Protein 5IC7 (pdb70)

Radius of gyration: 19.26 Å; Cα contacts (8 Å, |Δi|>4): 987; chains: 1; bounding box: 53×47×46 Å

CATH classification: 2.130.10.10

InterPro domains:
  IPR001680 WD40 repeat [PS50082] (590-618)
  IPR001680 WD40 repeat [SM00320] (262-302)
  IPR001680 WD40 repeat [SM00320] (407-445)
  IPR001680 WD40 repeat [SM00320] (448-496)
  IPR001680 WD40 repeat [SM00320] (529-570)
  IPR001680 WD40 repeat [SM00320] (573-615)
  IPR015943 WD40/YVTN repeat-like-containing domain superfamily [G3DSA:2.130.10.10] (254-618)
  IPR036322 WD40-repeat-containing domain superfamily [SSF50978] (270-616)
  IPR045161 U3 small nucleolar RNA-associated protein 18 [PTHR18359] (12-617)

Nearest PDB structures (foldseek):
  5ic7-assembly1_A  TM=1.003E+00  e=2.067E-67  Thermochaetoides thermophila DSM 1495
  6rxt-assembly1_UR  TM=9.807E-01  e=2.407E-57  Thermochaetoides thermophila
  5oql-assembly1_N  TM=9.815E-01  e=2.408E-56  Thermochaetoides thermophila DSM 1495
  7d5s-assembly1_B8  TM=8.494E-01  e=3.279E-29  Saccharomyces cerevisiae S288C
  7d5t-assembly1_B8  TM=8.643E-01  e=5.907E-28  Saccharomyces cerevisiae S288C

Foldseek 3Di:
DAADFAAFDKFFADWQPDFFQFFWQEWEAFLDFQWIWTAGQQQKIWIWHQARPDPPHHRHTPDMDHDPPFGWHDKDQAANRSQWIWTHHQAQKIWIAGNVPRDIDIGRDAPPASQFANHQHAWDAARRRQKIWGWTADPVQFIKIFIAGPVVRYTDAIEGDDDNVYFQHKDAQNQNQWIWTQGPVQKIWTAGNVVRYTLEIAGHCAHYKDFADAQADPVRRGTQWIWHWHQQQKIFIAGNNQQVVVPGDHYGDTPDIDDQGGGGKQDWDAQHNRQKIKTAALVDFPGIWMAGPPVRHTHDVPPDPPDHATRWNYWYAYSVRQKIWTTHRRGIITIMGTDD

Organism: Chaetomium thermophilum (strain DSM 1495 / CBS 144.50 / IMI 039719) (NCBI:txid759272)

Structure (mmCIF, N/CA/C/O backbone):
data_5IC7
#
_entry.id   5IC7
#
_cell.length_a   107.712
_cell.length_b   107.712
_cell.length_c   83.838
_cell.angle_alpha   90.00
_cell.angle_beta   90.00
_cell.angle_gamma   120.00
#
_symmetry.space_group_name_H-M   'P 32 2 1'
#
loop_
_entity.id
_entity.type
_entity.pdbx_description
1 polymer 'Putative uncharacterized protein'
2 non-polymer 'SULFATE ION'
3 water water
#
loop_
_atom_site.group_PDB
_atom_site.id
_atom_site.type_symbol
_atom_site.label_atom_id
_atom_site.label_alt_id
_atom_site.label_comp_id
_atom_site.label_asym_id
_atom_site.label_entity_id
_atom_site.label_seq_id
_atom_site.pdbx_PDB_ins_code
_atom_site.Cartn_x
_atom_site.Cartn_y
_atom_site.Cartn_z
_atom_site.occupancy
_atom_site.B_iso_or_equiv
_atom_site.auth_seq_id
_atom_site.auth_comp_id
_atom_site.auth_asym_id
_atom_site.auth_atom_id
_atom_site.pdbx_PDB_model_num
ATOM 1 N N . ARG A 1 58 ? 133.252 54.803 88.809 1.00 53.31 254 ARG A N 1
ATOM 2 C CA . ARG A 1 58 ? 132.526 54.203 89.929 1.00 58.85 254 ARG A CA 1
ATOM 3 C C . ARG A 1 58 ? 132.022 55.262 90.916 1.00 56.51 254 ARG A C 1
ATOM 4 O O . ARG A 1 58 ? 132.660 56.305 91.091 1.00 54.35 254 ARG A O 1
ATOM 12 N N . LYS A 1 59 ? 130.887 54.984 91.560 1.00 53.77 255 LYS A N 1
ATOM 13 C CA . LYS A 1 59 ? 130.237 55.935 92.466 1.00 48.48 255 LYS A CA 1
ATOM 14 C C . LYS A 1 59 ? 131.145 56.506 93.543 1.00 45.40 255 LYS A C 1
ATOM 15 O O . LYS A 1 59 ? 132.111 55.873 93.974 1.00 48.92 255 LYS A O 1
ATOM 21 N N . LEU A 1 60 ? 130.834 57.727 93.954 1.00 40.37 256 LEU A N 1
ATOM 22 C CA . LEU A 1 60 ? 131.513 58.342 95.077 1.00 39.11 256 LEU A CA 1
ATOM 23 C C . LEU A 1 60 ? 131.073 57.629 96.358 1.00 37.18 256 LEU A C 1
ATOM 24 O O . LEU A 1 60 ? 130.033 56.977 96.382 1.00 34.88 256 LEU A O 1
ATOM 29 N N . ARG A 1 61 ? 131.878 57.732 97.407 1.00 36.30 257 ARG A N 1
ATOM 30 C CA . ARG A 1 61 ? 131.568 57.058 98.661 1.00 39.78 257 ARG A CA 1
ATOM 31 C C . ARG A 1 61 ? 131.444 58.078 99.782 1.00 35.83 257 ARG A C 1
ATOM 32 O O . ARG A 1 61 ? 132.090 59.123 99.731 1.00 32.05 257 ARG A O 1
ATOM 40 N N . PRO A 1 62 ? 130.620 57.777 100.806 1.00 34.24 258 PRO A N 1
ATOM 41 C CA . PRO A 1 62 ? 130.500 58.705 101.935 1.00 30.98 258 PRO A CA 1
ATOM 42 C C . PRO A 1 62 ? 131.825 58.921 102.651 1.00 33.30 258 PRO A C 1
ATOM 43 O O . PRO A 1 62 ? 132.771 58.152 102.453 1.00 36.35 258 PRO A O 1
ATOM 47 N N . GLU A 1 63 ? 131.891 59.994 103.428 1.00 31.71 259 GLU A N 1
ATOM 48 C CA . GLU A 1 63 ? 132.962 60.233 104.398 1.00 35.76 259 GLU A CA 1
ATOM 49 C C . GLU A 1 63 ? 134.277 60.713 103.794 1.00 35.22 259 GLU A C 1
ATOM 50 O O . GLU A 1 63 ? 134.824 61.730 104.217 1.00 35.87 259 GLU A O 1
ATOM 56 N N . THR A 1 64 ? 134.808 59.985 102.823 1.00 38.92 260 THR A N 1
ATOM 57 C CA . THR A 1 64 ? 136.115 60.351 102.272 1.00 39.05 260 THR A CA 1
ATOM 58 C C . THR A 1 64 ? 136.029 60.521 100.769 1.00 35.81 260 THR A C 1
ATOM 59 O O . THR A 1 64 ? 135.402 59.715 100.082 1.00 36.93 260 THR A O 1
ATOM 63 N N . ILE A 1 65 ? 136.642 61.585 100.268 1.00 35.77 261 ILE A N 1
ATOM 64 C CA . ILE A 1 65 ? 136.578 61.889 98.846 1.00 38.47 261 ILE A CA 1
ATOM 65 C C . ILE A 1 65 ? 137.967 62.247 98.302 1.00 37.20 261 ILE A C 1
ATOM 66 O O . ILE A 1 65 ? 138.793 62.845 98.992 1.00 39.92 261 ILE A O 1
ATOM 71 N N . ASP A 1 66 ? 138.220 61.847 97.067 1.00 37.96 262 ASP A N 1
ATOM 72 C CA . ASP A 1 66 ? 139.455 62.179 96.381 1.00 42.89 262 ASP A CA 1
ATOM 73 C C . ASP A 1 66 ? 139.334 63.521 95.661 1.00 40.87 262 ASP A C 1
ATOM 74 O O . ASP A 1 66 ? 138.785 63.611 94.558 1.00 41.40 262 ASP A O 1
ATOM 79 N N . ILE A 1 67 ? 139.852 64.565 96.285 1.00 41.06 263 ILE A N 1
ATOM 80 C CA . ILE A 1 67 ? 139.687 65.903 95.741 1.00 44.81 263 ILE A CA 1
ATOM 81 C C . ILE A 1 67 ? 141.009 66.659 95.839 1.00 45.77 263 ILE A C 1
ATOM 82 O O . ILE A 1 67 ? 141.665 66.677 96.879 1.00 45.06 263 ILE A O 1
ATOM 87 N N . GLN A 1 68 ? 141.408 67.265 94.729 1.00 52.12 264 GLN A N 1
ATOM 88 C CA . GLN A 1 68 ? 142.742 67.844 94.610 1.00 50.61 264 GLN A CA 1
ATOM 89 C C . GLN A 1 68 ? 142.735 69.221 93.953 1.00 44.84 264 GLN A C 1
ATOM 90 O O . GLN A 1 68 ? 142.230 69.377 92.843 1.00 44.85 264 GLN A O 1
ATOM 96 N N . ARG A 1 69 ? 143.302 70.206 94.651 1.00 46.26 265 ARG A N 1
ATOM 97 C CA . ARG A 1 69 ? 143.499 71.539 94.098 1.00 45.97 265 ARG A CA 1
ATOM 98 C C . ARG A 1 69 ? 144.167 71.460 92.744 1.00 48.58 265 ARG A C 1
ATOM 99 O O . ARG A 1 69 ? 145.187 70.787 92.585 1.00 47.28 265 ARG A O 1
ATOM 107 N N . THR A 1 70 ? 143.577 72.128 91.765 1.00 45.67 266 THR A N 1
ATOM 108 C CA . THR A 1 70 ? 144.204 72.262 90.462 1.00 46.86 266 THR A CA 1
ATOM 109 C C . THR A 1 70 ? 144.477 73.749 90.221 1.00 44.35 266 THR A C 1
ATOM 110 O O . THR A 1 70 ? 144.480 74.537 91.166 1.00 48.52 266 THR A O 1
ATOM 114 N N . ARG A 1 71 ? 144.718 74.145 88.981 1.00 47.30 267 ARG A N 1
ATOM 115 C CA . ARG A 1 71 ? 145.152 75.522 88.738 1.00 51.10 267 ARG A CA 1
ATOM 116 C C . ARG A 1 71 ? 144.019 76.545 88.651 1.00 48.66 267 ARG A C 1
ATOM 117 O O . ARG A 1 71 ? 142.956 76.285 88.087 1.00 44.51 267 ARG A O 1
ATOM 125 N N . ASP A 1 72 ? 144.279 77.716 89.222 1.00 48.70 268 ASP A N 1
ATOM 126 C CA . ASP A 1 72 ? 143.337 78.827 89.226 1.00 46.95 268 ASP A CA 1
ATOM 127 C C . ASP A 1 72 ? 142.805 79.224 87.853 1.00 52.14 268 ASP A C 1
ATOM 128 O O . ASP A 1 72 ? 143.341 78.833 86.813 1.00 51.16 268 ASP A O 1
ATOM 133 N N . ILE A 1 73 ? 141.729 8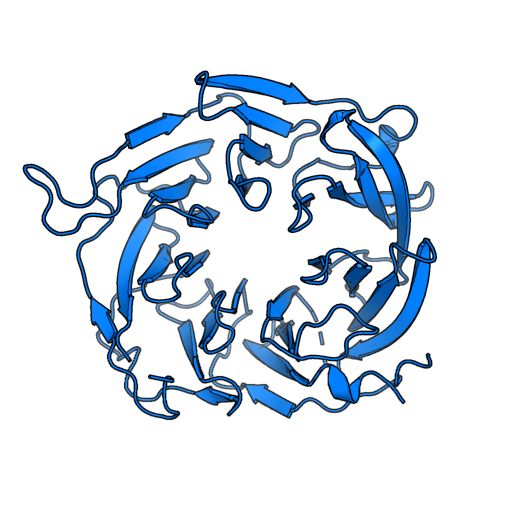0.005 87.868 1.00 52.50 269 ILE A N 1
ATOM 134 C CA . ILE A 1 73 ? 141.349 80.798 86.713 1.00 53.44 269 ILE A CA 1
ATOM 135 C C . ILE A 1 73 ? 142.296 81.999 86.704 1.00 53.09 269 ILE A C 1
ATOM 136 O O . ILE A 1 73 ? 142.366 82.737 87.688 1.00 48.63 269 ILE A O 1
ATOM 141 N N . PRO A 1 74 ? 143.055 82.172 85.610 1.00 51.79 270 PRO A N 1
ATOM 142 C CA . PRO A 1 74 ? 144.130 83.170 85.486 1.00 56.42 270 PRO A CA 1
ATOM 143 C C . PRO A 1 74 ? 143.736 84.620 85.785 1.00 63.08 270 PRO A C 1
ATOM 144 O O . PRO A 1 74 ? 144.462 85.303 86.510 1.00 66.67 270 PRO A O 1
ATOM 148 N N . ASP A 1 75 ? 142.618 85.090 85.245 1.00 59.20 271 ASP A N 1
ATOM 149 C CA . ASP A 1 75 ? 142.292 86.512 85.347 1.00 68.67 271 ASP A CA 1
ATOM 150 C C . ASP A 1 75 ? 141.558 86.847 86.645 1.00 69.26 271 ASP A C 1
ATOM 151 O O . ASP A 1 75 ? 140.539 86.238 86.965 1.00 68.52 271 ASP A O 1
ATOM 156 N N . THR A 1 76 ? 142.087 87.811 87.397 1.00 70.61 272 THR A N 1
ATOM 157 C CA . THR A 1 76 ? 141.551 88.114 88.726 1.00 72.92 272 THR A CA 1
ATOM 158 C C . THR A 1 76 ? 141.626 89.589 89.115 1.00 77.21 272 THR A C 1
ATOM 159 O O . THR A 1 76 ? 142.722 90.124 89.313 1.00 78.80 272 THR A O 1
ATOM 163 N N . HIS A 1 77 ? 140.468 90.238 89.247 1.00 74.84 273 HIS A N 1
ATOM 164 C CA . HIS A 1 77 ? 140.413 91.600 89.791 1.00 71.84 273 HIS A CA 1
ATOM 165 C C . HIS A 1 77 ? 139.744 91.564 91.162 1.00 74.75 273 HIS A C 1
ATOM 166 O O . HIS A 1 77 ? 139.028 90.616 91.478 1.00 74.25 273 HIS A O 1
ATOM 173 N N . LYS A 1 78 ? 139.981 92.596 91.969 1.00 73.43 274 LYS A N 1
ATOM 174 C CA . LYS A 1 78 ? 139.414 92.695 93.312 1.00 72.25 274 LYS A CA 1
ATOM 175 C C . LYS A 1 78 ? 137.886 92.584 93.380 1.00 70.83 274 LYS A C 1
ATOM 176 O O . LYS A 1 78 ? 137.338 92.362 94.463 1.00 69.76 274 LYS A O 1
ATOM 182 N N . ALA A 1 79 ? 137.207 92.744 92.238 1.00 71.74 275 ALA A N 1
ATOM 183 C CA . ALA A 1 79 ? 135.741 92.767 92.189 1.00 61.30 275 ALA A CA 1
ATOM 184 C C . ALA A 1 79 ? 135.118 91.385 92.409 1.00 60.69 275 ALA A C 1
ATOM 185 O O . ALA A 1 79 ? 135.436 90.419 91.705 1.00 58.24 275 ALA A O 1
ATOM 187 N N . ALA A 1 80 ? 134.215 91.320 93.385 1.00 58.63 276 ALA A N 1
ATOM 188 C CA . ALA A 1 80 ? 133.618 90.071 93.865 1.00 49.77 276 ALA A CA 1
ATOM 189 C C . ALA A 1 80 ? 132.917 89.267 92.790 1.00 49.21 276 ALA A C 1
ATOM 190 O O . ALA A 1 80 ? 132.133 89.812 92.010 1.00 50.42 276 ALA A O 1
ATOM 192 N N . ILE A 1 81 ? 133.204 87.964 92.772 1.00 49.13 277 ILE A N 1
ATOM 193 C CA . ILE A 1 81 ? 132.528 87.000 91.908 1.00 42.36 277 ILE A CA 1
ATOM 194 C C . ILE A 1 81 ? 131.048 86.981 92.232 1.00 43.05 277 ILE A C 1
ATOM 195 O O . ILE A 1 81 ? 130.680 86.981 93.397 1.00 43.74 277 ILE A O 1
ATOM 200 N N . SER A 1 82 ? 130.191 86.978 91.221 1.00 41.68 278 SER A N 1
ATOM 201 C CA . SER A 1 82 ? 128.759 87.015 91.497 1.00 49.09 278 SER A CA 1
ATOM 202 C C . SER A 1 82 ? 128.024 85.823 90.887 1.00 45.33 278 SER A C 1
ATOM 203 O O . SER A 1 82 ? 126.897 85.518 91.259 1.00 47.97 278 SER A O 1
ATOM 206 N N . SER A 1 83 ? 128.670 85.146 89.953 1.00 46.10 279 SER A N 1
ATOM 207 C CA . SER A 1 83 ? 128.018 84.059 89.247 1.00 49.13 279 SER A CA 1
ATOM 208 C C . SER A 1 83 ? 129.041 83.140 88.596 1.00 46.76 279 SER A C 1
ATOM 209 O O . SER A 1 83 ? 129.978 83.601 87.949 1.00 47.18 279 SER A O 1
ATOM 212 N N . LEU A 1 84 ? 128.854 81.840 88.790 1.00 44.60 280 LEU A N 1
ATOM 213 C CA . LEU A 1 84 ? 129.685 80.818 88.167 1.00 40.47 280 LEU A CA 1
ATOM 214 C C . LEU A 1 84 ? 128.800 79.761 87.545 1.00 35.52 280 LEU A C 1
ATOM 215 O O . LEU A 1 84 ? 127.864 79.297 88.173 1.00 42.92 280 LEU A O 1
ATOM 220 N N . ALA A 1 85 ? 129.103 79.367 86.321 1.00 35.97 281 ALA A N 1
ATOM 221 C CA . ALA A 1 85 ? 128.360 78.307 85.666 1.00 34.53 281 ALA A CA 1
ATOM 222 C C . ALA A 1 85 ? 129.247 77.594 84.654 1.00 41.04 281 ALA A C 1
ATOM 223 O O . ALA A 1 85 ? 130.050 78.222 83.955 1.00 40.53 281 ALA A O 1
ATOM 225 N N . PHE A 1 86 ? 129.089 76.278 84.581 1.00 39.05 282 PHE A N 1
ATOM 226 C CA . PHE A 1 86 ? 129.807 75.468 83.613 1.00 39.12 282 PHE A CA 1
ATOM 227 C C . PHE A 1 86 ? 128.950 75.200 82.393 1.00 43.26 282 PHE A C 1
ATOM 228 O O . PHE A 1 86 ? 127.748 74.941 82.510 1.00 40.66 282 PHE A O 1
ATOM 236 N N . HIS A 1 87 ? 129.573 75.246 81.221 1.00 44.61 283 HIS A N 1
ATOM 237 C CA . HIS A 1 87 ? 128.871 74.920 79.993 1.00 45.81 283 HIS A CA 1
ATOM 238 C C . HIS A 1 87 ? 128.326 73.504 80.114 1.00 46.67 283 HIS A C 1
ATOM 239 O O . HIS A 1 87 ? 129.021 72.611 80.587 1.00 46.74 283 HIS A O 1
ATOM 246 N N . PRO A 1 88 ? 127.066 73.302 79.707 1.00 51.23 284 PRO A N 1
ATOM 247 C CA . PRO A 1 88 ? 126.398 72.007 79.887 1.00 46.78 284 PRO A CA 1
ATOM 248 C C . PRO A 1 88 ? 127.050 70.857 79.112 1.00 57.77 284 PRO A C 1
ATOM 249 O O . PRO A 1 88 ? 126.587 69.716 79.227 1.00 61.26 284 PRO A O 1
ATOM 253 N N . ARG A 1 89 ? 128.104 71.138 78.349 1.00 54.83 285 ARG A N 1
ATOM 254 C CA . ARG A 1 89 ? 128.752 70.110 77.534 1.00 57.04 285 ARG A CA 1
ATOM 255 C C . ARG A 1 89 ? 130.283 70.162 77.571 1.00 59.41 285 ARG A C 1
ATOM 256 O O . ARG A 1 89 ? 130.945 69.136 77.739 1.00 59.01 285 ARG A O 1
ATOM 264 N N . TYR A 1 90 ? 130.837 71.363 77.425 1.00 60.56 286 TYR A N 1
ATOM 265 C CA . TYR A 1 90 ? 132.270 71.540 77.195 1.00 56.80 286 TYR A CA 1
ATOM 266 C C . TYR A 1 90 ? 133.011 72.023 78.454 1.00 60.47 286 TYR A C 1
ATOM 267 O O . TYR A 1 90 ? 132.387 72.564 79.374 1.00 54.70 286 TYR A O 1
ATOM 276 N N . PRO A 1 91 ? 134.345 71.822 78.505 1.00 58.05 287 PRO A N 1
ATOM 277 C CA . PRO A 1 91 ? 135.140 72.317 79.636 1.00 59.12 287 PRO A CA 1
ATOM 278 C C . PRO A 1 91 ? 135.302 73.837 79.570 1.00 61.43 287 PRO A C 1
ATOM 279 O O . PRO A 1 91 ? 136.408 74.346 79.333 1.00 60.28 287 PRO A O 1
ATOM 283 N N . ILE A 1 92 ? 134.191 74.546 79.761 1.00 56.73 288 ILE A N 1
ATOM 284 C CA . ILE A 1 92 ? 134.158 75.999 79.650 1.00 52.81 288 ILE A CA 1
ATOM 285 C C . ILE A 1 92 ? 133.529 76.607 80.897 1.00 43.94 288 ILE A C 1
ATOM 286 O O . ILE A 1 92 ? 132.426 76.238 81.263 1.00 44.52 288 ILE A O 1
ATOM 291 N N . LEU A 1 93 ? 134.227 77.536 81.541 1.00 40.84 289 LEU A N 1
ATOM 292 C CA . LEU A 1 93 ? 133.703 78.186 82.735 1.00 42.93 289 LEU A CA 1
ATOM 293 C C . LEU A 1 93 ? 133.278 79.634 82.482 1.00 44.36 289 LEU A C 1
ATOM 294 O O . LEU A 1 93 ? 134.070 80.467 82.016 1.00 42.93 289 LEU A O 1
ATOM 299 N N . LEU A 1 94 ? 132.018 79.925 82.795 1.00 41.68 290 LEU A N 1
ATOM 300 C CA . LEU A 1 94 ? 131.505 81.290 82.746 1.00 39.14 290 LEU A CA 1
ATOM 301 C C . LEU A 1 94 ? 131.526 81.872 84.136 1.00 38.52 290 LEU A C 1
ATOM 302 O O . LEU A 1 94 ? 130.842 81.383 85.021 1.00 44.66 290 LEU A O 1
ATOM 307 N N . SER A 1 95 ? 132.333 82.898 84.338 1.00 36.77 291 SER A N 1
ATOM 308 C CA . SER A 1 95 ? 132.379 83.575 85.619 1.00 41.29 291 SER A CA 1
ATOM 309 C C . SER A 1 95 ? 131.841 84.984 85.466 1.00 46.16 291 SER A C 1
ATOM 310 O O . SER A 1 95 ? 131.843 85.549 84.368 1.00 50.86 291 SER A O 1
ATOM 313 N N . SER A 1 96 ? 131.399 85.568 86.567 1.00 44.13 292 SER A N 1
ATOM 314 C CA . SER A 1 96 ? 130.725 86.849 86.480 1.00 46.35 292 SER A CA 1
ATOM 315 C C . SER A 1 96 ? 131.025 87.718 87.689 1.00 44.30 292 SER A C 1
ATOM 316 O O . SER A 1 96 ? 131.159 87.227 88.812 1.00 41.24 292 SER A O 1
ATOM 319 N N . SER A 1 97 ? 131.142 89.016 87.441 1.00 43.51 293 SER A N 1
ATOM 320 C CA . SER A 1 97 ? 131.579 89.954 88.467 1.00 48.28 293 SER A CA 1
ATOM 321 C C . SER A 1 97 ? 130.541 91.035 88.766 1.00 51.44 293 SER A C 1
ATOM 322 O O . SER A 1 97 ? 129.698 91.354 87.925 1.00 53.97 293 SER A O 1
ATOM 325 N N . THR A 1 98 ? 130.614 91.601 89.969 1.00 53.18 294 THR A N 1
ATOM 326 C CA . THR A 1 98 ? 129.825 92.783 90.315 1.00 57.18 294 THR A CA 1
ATOM 327 C C . THR A 1 98 ? 130.166 93.948 89.379 1.00 56.93 294 THR A C 1
ATOM 328 O O . THR A 1 98 ? 129.350 94.841 89.145 1.00 64.75 294 THR A O 1
ATOM 332 N N . SER A 1 99 ? 131.376 93.916 88.833 1.00 54.90 295 SER A N 1
ATOM 333 C 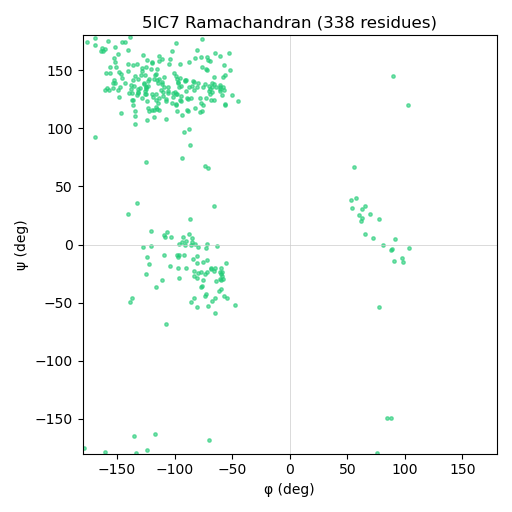CA . SER A 1 99 ? 131.868 94.933 87.914 1.00 52.53 295 SER A CA 1
ATOM 334 C C . SER A 1 99 ? 131.210 94.864 86.542 1.00 55.68 295 SER A C 1
ATOM 335 O O . SER A 1 99 ? 131.562 95.635 85.644 1.00 52.15 295 SER A O 1
ATOM 338 N N . SER A 1 100 ? 130.294 93.909 86.381 1.00 54.01 296 SER A N 1
ATOM 339 C CA . SER A 1 100 ? 129.556 93.682 85.138 1.00 53.90 296 SER A CA 1
ATOM 340 C C . SER A 1 100 ? 130.433 93.130 84.014 1.00 56.24 296 SER A C 1
ATOM 341 O O . SER A 1 100 ? 130.138 93.311 82.831 1.00 53.80 296 SER A O 1
ATOM 344 N N . ILE A 1 101 ? 131.505 92.444 84.387 1.00 53.03 297 ILE A N 1
ATOM 345 C CA . ILE A 1 101 ? 132.335 91.769 83.400 1.00 56.26 297 ILE A CA 1
ATOM 346 C C . ILE A 1 101 ? 132.093 90.271 83.474 1.00 48.58 297 ILE A C 1
ATOM 347 O O . ILE A 1 101 ? 132.017 89.717 84.563 1.00 48.79 297 ILE A O 1
ATOM 352 N N . MET A 1 102 ? 131.951 89.635 82.313 1.00 45.05 298 MET A N 1
ATOM 353 C CA . MET A 1 102 ? 131.814 88.182 82.207 1.00 46.61 298 MET A CA 1
ATOM 354 C C . MET A 1 102 ? 133.071 87.617 81.561 1.00 47.23 298 MET A C 1
ATOM 355 O O . MET A 1 102 ? 133.590 88.201 80.618 1.00 49.75 298 MET A O 1
ATOM 360 N N . TYR A 1 103 ? 133.572 86.497 82.069 1.00 47.51 299 TYR A N 1
ATOM 361 C CA . TYR A 1 103 ? 134.695 85.815 81.420 1.00 44.33 299 TYR A CA 1
ATOM 362 C C . TYR A 1 103 ? 134.268 84.435 80.988 1.00 46.65 299 TYR A C 1
ATOM 363 O O . TYR A 1 103 ? 133.500 83.772 81.682 1.00 50.24 299 TYR A O 1
ATOM 372 N N . LEU A 1 104 ? 134.747 84.006 79.832 1.00 49.16 300 LEU A N 1
ATOM 373 C CA . LEU A 1 104 ? 134.656 82.601 79.457 1.00 49.72 300 LEU A CA 1
ATOM 374 C C . LEU A 1 104 ? 136.063 82.032 79.407 1.00 50.04 300 LEU A C 1
ATOM 375 O O . LEU A 1 104 ? 136.872 82.474 78.600 1.00 54.40 300 LEU A O 1
ATOM 380 N N . HIS A 1 105 ? 136.360 81.080 80.283 1.00 48.00 301 HIS A N 1
ATOM 381 C CA . HIS A 1 105 ? 137.660 80.424 80.281 1.00 50.21 301 HIS A CA 1
ATOM 382 C C . HIS A 1 105 ? 137.540 78.981 79.844 1.00 51.41 301 HIS A C 1
ATOM 383 O O . HIS A 1 105 ? 136.600 78.288 80.228 1.00 50.07 301 HIS A O 1
ATOM 390 N N . LYS A 1 106 ? 138.496 78.525 79.042 1.00 58.39 302 LYS A N 1
ATOM 391 C CA . LYS A 1 106 ? 138.578 77.107 78.712 1.00 56.03 302 LYS A CA 1
ATOM 392 C C . LYS A 1 106 ? 139.242 76.392 79.873 1.00 57.27 302 LYS A C 1
ATOM 393 O O . LYS A 1 106 ? 140.194 76.903 80.455 1.00 57.04 302 LYS A O 1
ATOM 399 N N . LEU A 1 107 ? 138.731 75.218 80.220 1.00 56.42 303 LEU A N 1
ATOM 400 C CA . LEU A 1 107 ? 139.311 74.442 81.307 1.00 56.31 303 LEU A CA 1
ATOM 401 C C . LEU A 1 107 ? 140.416 73.545 80.788 1.00 51.89 303 LEU A C 1
ATOM 402 O O . LEU A 1 107 ? 140.171 72.626 80.008 1.00 52.44 303 LEU A O 1
ATOM 407 N N . ASP A 1 108 ? 141.632 73.828 81.239 1.00 56.23 304 ASP A N 1
ATOM 408 C CA . ASP A 1 108 ? 142.835 73.153 80.769 1.00 55.95 304 ASP A CA 1
ATOM 409 C C . ASP A 1 108 ? 144.009 73.524 81.669 1.00 54.07 304 ASP A C 1
ATOM 410 O O . ASP A 1 108 ? 144.676 74.537 81.440 1.00 48.54 304 ASP A O 1
ATOM 415 N N . ALA A 1 109 ? 144.258 72.707 82.689 1.00 51.18 305 ALA A N 1
ATOM 416 C CA . ALA A 1 109 ? 145.252 73.045 83.708 1.00 53.75 305 ALA A CA 1
ATOM 417 C C . ALA A 1 109 ? 146.688 72.937 83.194 1.00 56.14 305 ALA A C 1
ATOM 418 O O . ALA A 1 109 ? 147.623 73.418 83.838 1.00 56.28 305 ALA A O 1
ATOM 420 N N . SER A 1 110 ? 146.861 72.313 82.035 1.00 55.88 306 SER A N 1
ATOM 421 C CA . SER A 1 110 ? 148.195 72.106 81.490 1.00 57.12 306 SER A CA 1
ATOM 422 C C . SER A 1 110 ? 148.472 72.998 80.278 1.00 56.07 306 SER A C 1
ATOM 423 O O . SER A 1 110 ? 149.516 72.864 79.631 1.00 56.64 306 SER A O 1
ATOM 426 N N . ALA A 1 111 ? 147.543 73.907 79.984 1.00 53.54 307 ALA A N 1
ATOM 427 C CA . ALA A 1 111 ? 147.639 74.755 78.797 1.00 56.82 307 ALA A CA 1
ATOM 428 C C . ALA A 1 111 ? 148.893 75.617 78.810 1.00 58.28 307 ALA A C 1
ATOM 429 O O . ALA A 1 111 ? 149.269 76.167 79.844 1.00 54.46 307 ALA A O 1
ATOM 431 N N . TYR A 1 112 ? 149.540 75.710 77.652 1.00 57.93 308 TYR A N 1
ATOM 432 C CA . TYR A 1 112 ? 150.671 76.609 77.468 1.00 63.01 308 TYR A CA 1
ATOM 433 C C . TYR A 1 112 ? 150.231 77.752 76.556 1.00 59.79 308 TYR A C 1
ATOM 434 O O . TYR A 1 112 ? 149.583 77.518 75.533 1.00 58.25 308 TYR A O 1
ATOM 443 N N . PRO A 1 113 ? 150.593 78.995 76.910 1.00 58.79 309 PRO A N 1
ATOM 444 C CA . PRO A 1 113 ? 151.451 79.388 78.037 1.00 59.27 309 PRO A CA 1
ATOM 445 C C . PRO A 1 113 ? 150.748 79.502 79.390 1.00 61.19 309 PRO A C 1
ATOM 446 O O . PRO A 1 113 ? 151.391 79.355 80.432 1.00 60.99 309 PRO A O 1
ATOM 450 N N . THR A 1 114 ? 149.451 79.784 79.378 1.00 64.36 310 THR A N 1
ATOM 451 C CA . THR A 1 114 ? 148.721 80.004 80.621 1.00 65.79 310 THR A CA 1
ATOM 452 C C . THR A 1 114 ? 147.647 78.936 80.808 1.00 59.89 310 THR A C 1
ATOM 453 O O . THR A 1 114 ? 146.870 78.669 79.893 1.00 57.72 310 THR A O 1
ATOM 457 N N . PRO A 1 115 ? 147.617 78.305 81.995 1.00 58.26 311 PRO A N 1
ATOM 458 C CA . PRO A 1 115 ? 146.589 77.296 82.273 1.00 58.85 311 PRO A CA 1
ATOM 459 C C . PRO A 1 115 ? 145.189 77.923 82.312 1.00 54.44 311 PRO A C 1
ATOM 460 O O . PRO A 1 115 ? 145.035 79.059 82.772 1.00 48.77 311 PRO A O 1
ATOM 464 N N . ASN A 1 116 ? 144.197 77.186 81.823 1.00 50.88 312 ASN A N 1
ATOM 465 C CA . ASN A 1 116 ? 142.819 77.662 81.786 1.00 55.42 312 ASN A CA 1
ATOM 466 C C . ASN A 1 116 ? 142.701 78.980 81.040 1.00 56.03 312 ASN A C 1
ATOM 467 O O . ASN A 1 116 ? 142.376 79.996 81.646 1.00 52.67 312 ASN A O 1
ATOM 472 N N . PRO A 1 117 ? 142.949 78.965 79.721 1.00 56.52 313 PRO A N 1
ATOM 473 C CA . PRO A 1 117 ? 143.078 80.228 78.989 1.00 58.28 313 PRO A CA 1
ATOM 474 C C . PRO A 1 117 ? 141.735 80.927 78.778 1.00 54.11 313 PRO A C 1
ATOM 475 O O . PRO A 1 117 ? 140.726 80.281 78.475 1.00 52.01 313 PRO A O 1
ATOM 479 N N . LEU A 1 118 ? 141.739 82.242 78.966 1.00 54.80 314 LEU A N 1
ATOM 480 C CA . LEU A 1 118 ? 140.590 83.087 78.665 1.00 54.96 314 LEU A CA 1
ATOM 481 C C . LEU A 1 118 ? 140.179 82.908 77.212 1.00 52.14 314 LEU A C 1
ATOM 482 O O . LEU A 1 118 ? 140.975 83.161 76.315 1.00 59.39 314 LEU A O 1
ATOM 487 N N . LEU A 1 119 ? 138.944 82.464 76.991 1.00 49.57 315 LEU A N 1
ATOM 488 C CA . LEU A 1 119 ? 138.378 82.324 75.651 1.00 50.27 315 LEU A CA 1
ATOM 489 C C . LEU A 1 119 ? 137.884 83.671 75.145 1.00 57.20 315 LEU A C 1
ATOM 490 O O . LEU A 1 119 ? 138.243 84.118 74.053 1.00 60.72 315 LEU A O 1
ATOM 495 N N . THR A 1 120 ? 137.034 84.309 75.940 1.00 54.47 316 THR A N 1
ATOM 496 C CA . THR A 1 120 ? 136.554 85.641 75.610 1.00 54.86 316 THR A CA 1
ATOM 497 C C . THR A 1 120 ? 136.018 86.323 76.859 1.00 53.79 316 THR A C 1
ATOM 498 O O . THR A 1 120 ? 135.861 85.700 77.912 1.00 53.94 316 THR A O 1
ATOM 502 N N . SER A 1 121 ? 135.779 87.620 76.740 1.00 54.64 317 SER A N 1
ATOM 503 C CA . SER A 1 121 ? 135.238 88.400 77.837 1.00 53.36 317 SER A CA 1
ATOM 504 C C . SER A 1 121 ? 134.237 89.387 77.276 1.00 50.16 317 SER A C 1
ATOM 505 O O . SER A 1 121 ? 134.289 89.747 76.102 1.00 50.27 317 SER A O 1
ATOM 508 N N . VAL A 1 122 ? 133.312 89.804 78.125 1.00 49.64 318 VAL A N 1
ATOM 509 C CA . VAL A 1 122 ? 132.231 90.670 77.715 1.00 49.16 318 VAL A CA 1
ATOM 510 C C . VAL A 1 122 ? 132.034 91.732 78.777 1.00 48.78 318 VAL A C 1
ATOM 511 O O . VAL A 1 122 ? 132.011 91.439 79.968 1.00 50.21 318 VAL A O 1
ATOM 515 N N . HIS A 1 123 ? 131.913 92.974 78.347 1.00 52.61 319 HIS A N 1
ATOM 516 C CA . HIS A 1 123 ? 131.604 94.040 79.277 1.00 60.39 319 HIS A CA 1
ATOM 517 C C . HIS A 1 123 ? 130.523 94.924 78.693 1.00 60.82 319 HIS A C 1
ATOM 518 O O . HIS A 1 123 ? 130.782 95.724 77.798 1.00 62.27 319 HIS A O 1
ATOM 525 N N . VAL A 1 124 ? 129.303 94.764 79.187 1.00 57.18 320 VAL A N 1
ATOM 526 C CA . VAL A 1 124 ? 128.247 95.693 78.830 1.00 60.38 320 VAL A CA 1
ATOM 527 C C . VAL A 1 124 ? 128.213 96.764 79.904 1.00 59.77 320 VAL A C 1
ATOM 528 O O . VAL A 1 124 ? 127.870 96.489 81.054 1.00 59.87 320 VAL A O 1
ATOM 532 N N . LYS A 1 125 ? 128.596 97.980 79.535 1.00 57.87 321 LYS A N 1
ATOM 533 C CA . LYS A 1 125 ? 128.663 99.057 80.509 1.00 62.43 321 LYS A CA 1
ATOM 534 C C . LYS A 1 125 ? 127.273 99.625 80.749 1.00 57.44 321 LYS A C 1
ATOM 535 O O . LYS A 1 125 ? 126.330 99.318 80.013 1.00 57.13 321 LYS A O 1
ATOM 541 N N . ARG A 1 126 ? 127.160 100.432 81.800 1.00 55.05 322 ARG A N 1
ATOM 542 C CA . ARG A 1 126 ? 125.904 101.050 82.204 1.00 54.52 322 ARG A CA 1
ATOM 543 C C . ARG A 1 126 ? 124.867 99.989 82.570 1.00 53.03 322 ARG A C 1
ATOM 544 O O . ARG A 1 126 ? 123.668 100.260 82.591 1.00 53.87 322 ARG A O 1
ATOM 552 N N . THR A 1 127 ? 125.346 98.786 82.874 1.00 55.95 323 THR A N 1
ATOM 553 C CA . THR A 1 127 ? 124.483 97.688 83.305 1.00 60.37 323 THR A CA 1
ATOM 554 C C . THR A 1 127 ? 125.035 97.030 84.546 1.00 56.29 323 THR A C 1
ATOM 555 O O . THR A 1 127 ? 126.208 96.693 84.593 1.00 61.72 323 THR A O 1
ATOM 559 N N . ASP A 1 128 ? 124.188 96.832 85.543 1.00 52.42 324 ASP A N 1
ATOM 560 C CA . ASP A 1 128 ? 124.569 96.047 86.701 1.00 57.08 324 ASP A CA 1
ATOM 561 C C . ASP A 1 128 ? 124.523 94.567 86.301 1.00 55.54 324 ASP A C 1
ATOM 562 O O . ASP A 1 128 ? 123.773 94.203 85.394 1.00 58.87 324 ASP A O 1
ATOM 567 N N . LEU A 1 129 ? 125.318 93.715 86.941 1.00 50.75 325 LEU A N 1
ATOM 568 C CA . LEU A 1 129 ? 125.328 92.298 86.562 1.00 51.45 325 LEU A CA 1
ATOM 569 C C . LEU A 1 129 ? 125.278 91.339 87.753 1.00 55.16 325 LEU A C 1
ATOM 570 O O . LEU A 1 129 ? 126.223 91.259 88.546 1.00 54.91 325 LEU A O 1
ATOM 575 N N . ARG A 1 130 ? 124.184 90.584 87.841 1.00 51.57 326 ARG A N 1
ATOM 576 C CA . ARG A 1 130 ? 123.908 89.726 88.993 1.00 49.82 326 ARG A CA 1
ATOM 577 C C . ARG A 1 130 ? 123.876 88.244 88.652 1.00 49.27 326 ARG A C 1
ATOM 578 O O . ARG A 1 130 ? 124.309 87.406 89.440 1.00 48.06 326 ARG A O 1
ATOM 586 N N . ARG A 1 131 ? 123.360 87.925 87.473 1.00 45.27 327 ARG A N 1
ATOM 587 C CA . ARG A 1 131 ? 123.093 86.543 87.130 1.00 38.58 327 ARG A CA 1
ATOM 588 C C . ARG A 1 131 ? 123.274 86.315 85.636 1.00 40.62 327 ARG A C 1
ATOM 589 O O . ARG A 1 131 ? 122.697 87.024 84.813 1.00 35.44 327 ARG A O 1
ATOM 597 N N . ALA A 1 132 ? 124.087 85.319 85.299 1.00 42.22 328 ALA A N 1
ATOM 598 C CA . ALA A 1 132 ? 124.296 84.907 83.919 1.00 40.96 328 ALA A CA 1
ATOM 599 C C . ALA A 1 132 ? 124.169 83.391 83.835 1.00 42.27 328 ALA A C 1
ATOM 600 O O . ALA A 1 132 ? 124.619 82.679 84.733 1.00 44.19 328 ALA A O 1
ATOM 602 N N . ALA A 1 133 ? 123.577 82.887 82.757 1.00 41.37 329 ALA A N 1
ATOM 603 C CA . ALA A 1 133 ? 123.316 81.459 82.671 1.00 38.03 329 ALA A CA 1
ATOM 604 C C . ALA A 1 133 ? 123.301 80.939 81.238 1.00 36.30 329 ALA A C 1
ATOM 605 O O . ALA A 1 133 ? 122.774 81.583 80.339 1.00 38.29 329 ALA A O 1
ATOM 607 N N . PHE A 1 134 ? 123.888 79.764 81.039 1.00 36.42 330 PHE A N 1
ATOM 608 C CA . PHE A 1 134 ? 123.775 79.062 79.773 1.00 34.37 330 PHE A CA 1
ATOM 609 C C . PHE A 1 134 ? 122.344 78.605 79.585 1.00 36.27 330 PHE A C 1
ATOM 610 O O . PHE A 1 134 ? 121.699 78.119 80.517 1.00 37.34 330 PHE A O 1
ATOM 618 N N . VAL A 1 135 ? 121.860 78.750 78.363 1.00 38.11 331 VAL A N 1
ATOM 619 C CA . VAL A 1 135 ? 120.515 78.358 78.025 1.00 34.48 331 VAL A CA 1
ATOM 620 C C . VAL A 1 135 ? 120.477 76.955 77.451 1.00 38.02 331 VAL A C 1
ATOM 621 O O . VAL A 1 135 ? 121.150 76.672 76.457 1.00 43.25 331 VAL A O 1
ATOM 625 N N . GLY A 1 136 ? 119.691 76.079 78.073 1.00 37.07 332 GLY A N 1
ATOM 626 C CA . GLY A 1 136 ? 119.348 74.794 77.483 1.00 36.98 332 GLY A CA 1
ATOM 627 C C . GLY A 1 136 ? 120.445 73.740 77.515 1.00 38.64 332 GLY A C 1
ATOM 628 O O . GLY A 1 136 ? 121.540 73.987 78.017 1.00 38.20 332 GLY A O 1
ATOM 629 N N . PRO A 1 137 ? 120.156 72.552 76.963 1.00 38.42 333 PRO A N 1
ATOM 630 C CA . PRO A 1 137 ? 121.130 71.456 76.993 1.00 41.70 333 PRO A CA 1
ATOM 631 C C . PRO A 1 137 ? 122.399 71.781 76.208 1.00 46.99 333 PRO A C 1
ATOM 632 O O . PRO A 1 137 ? 123.478 71.321 76.582 1.00 49.92 333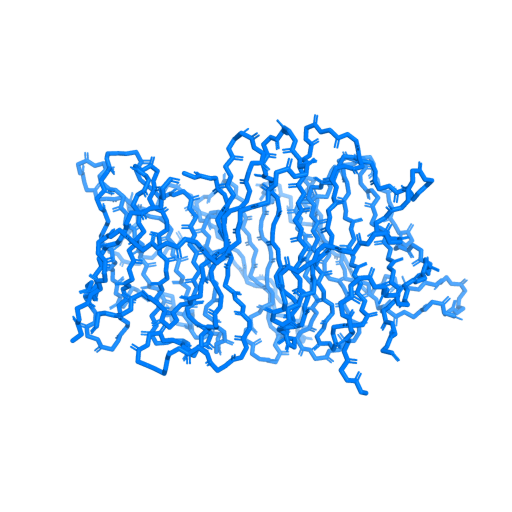 PRO A O 1
ATOM 636 N N . ASP A 1 138 ? 122.280 72.578 75.149 1.00 49.76 334 ASP A N 1
ATOM 637 C CA . ASP A 1 138 ? 123.425 72.836 74.274 1.00 46.38 334 ASP A CA 1
ATOM 638 C C . ASP A 1 138 ? 124.219 74.043 74.711 1.00 47.01 334 ASP A C 1
ATOM 639 O O . ASP A 1 138 ? 125.387 74.180 74.351 1.00 46.42 334 ASP A O 1
ATOM 644 N N . GLY A 1 139 ? 123.589 74.909 75.500 1.00 44.79 335 GLY A N 1
ATOM 645 C CA . GLY A 1 139 ? 124.269 76.080 76.013 1.00 42.97 335 GLY A CA 1
ATOM 646 C C . GLY A 1 139 ? 124.818 76.954 74.902 1.00 44.39 335 GLY A C 1
ATOM 647 O O . GLY A 1 139 ? 125.919 77.481 75.010 1.00 45.83 335 GLY A O 1
ATOM 648 N N . GLY A 1 140 ? 124.046 77.107 73.834 1.00 40.13 336 GLY A N 1
ATOM 649 C CA . GLY A 1 140 ? 124.469 77.917 72.711 1.00 43.46 336 GLY A CA 1
ATOM 650 C C . GLY A 1 140 ? 124.340 79.408 72.963 1.00 48.11 336 GLY A C 1
ATOM 651 O O . GLY A 1 140 ? 125.027 80.216 72.337 1.00 50.64 336 GLY A O 1
ATOM 652 N N . GLU A 1 141 ? 123.456 79.774 73.882 1.00 46.24 337 GLU A N 1
ATOM 653 C CA . GLU A 1 141 ? 123.232 81.172 74.207 1.00 46.05 337 GLU A CA 1
ATOM 654 C C . GLU A 1 141 ? 123.446 81.436 75.697 1.00 41.06 337 GLU A C 1
ATOM 655 O O . GLU A 1 141 ? 123.382 80.524 76.509 1.00 40.49 337 GLU A O 1
ATOM 661 N N . ILE A 1 142 ? 123.709 82.688 76.048 1.00 42.10 338 ILE A N 1
ATOM 662 C CA . ILE A 1 142 ? 123.823 83.074 77.448 1.00 39.31 338 ILE A CA 1
ATOM 663 C C . ILE A 1 142 ? 122.861 84.224 77.762 1.00 41.29 338 ILE A C 1
ATOM 664 O O . ILE A 1 142 ? 122.796 85.220 77.040 1.00 40.22 338 ILE A O 1
ATOM 669 N N . ILE A 1 143 ? 122.085 84.061 78.826 1.00 38.23 339 ILE A N 1
ATOM 670 C CA . ILE A 1 143 ? 121.177 85.107 79.260 1.00 33.08 339 ILE A CA 1
ATOM 671 C C . ILE A 1 143 ? 121.782 85.720 80.509 1.00 35.15 339 ILE A C 1
ATOM 672 O O . ILE A 1 143 ? 122.206 84.995 81.416 1.00 36.60 339 ILE A O 1
ATOM 677 N N . PHE A 1 144 ? 121.869 87.045 80.552 1.00 31.22 340 PHE A N 1
ATOM 678 C CA . PHE A 1 144 ? 122.399 87.688 81.748 1.00 35.83 340 PHE A CA 1
ATOM 679 C C . PHE A 1 144 ? 121.630 88.956 82.093 1.00 33.84 340 PHE A C 1
ATOM 680 O O . PHE A 1 144 ? 121.084 89.618 81.217 1.00 36.02 340 PHE A O 1
ATOM 688 N N . ALA A 1 145 ? 121.562 89.260 83.386 1.00 32.17 341 ALA A N 1
ATOM 689 C CA . ALA A 1 145 ? 120.763 90.375 83.883 1.00 31.98 341 ALA A CA 1
ATOM 690 C C . ALA A 1 145 ? 121.342 90.926 85.180 1.00 41.01 341 ALA A C 1
ATOM 691 O O . ALA A 1 145 ? 122.109 90.258 85.868 1.00 44.33 341 ALA A O 1
ATOM 693 N N . GLY A 1 146 ? 120.969 92.154 85.510 1.00 42.67 342 GLY A N 1
ATOM 694 C CA . GLY A 1 146 ? 121.366 92.753 86.768 1.00 45.99 342 GLY A CA 1
ATOM 695 C C . GLY A 1 146 ? 120.154 93.427 87.362 1.00 44.93 342 GLY A C 1
ATOM 696 O O . GLY A 1 146 ? 119.028 93.165 86.927 1.00 43.38 342 GLY A O 1
ATOM 697 N N . ARG A 1 147 ? 120.376 94.292 88.346 1.00 50.58 343 ARG A N 1
ATOM 698 C CA . ARG A 1 147 ? 119.289 95.042 88.963 1.00 47.21 343 ARG A CA 1
ATOM 699 C C . ARG A 1 147 ? 118.759 96.096 87.997 1.00 45.25 343 ARG A C 1
ATOM 700 O O . ARG A 1 147 ? 118.884 97.296 88.229 1.00 46.11 343 ARG A O 1
ATOM 708 N N . ARG A 1 148 ? 118.162 95.644 86.904 1.00 44.36 344 ARG A N 1
ATOM 709 C CA . ARG A 1 148 ? 117.673 96.563 85.893 1.00 41.80 344 ARG A CA 1
ATOM 710 C C . ARG A 1 148 ? 116.448 95.985 85.186 1.00 41.01 344 ARG A C 1
ATOM 711 O O . ARG A 1 148 ? 116.188 94.782 85.272 1.00 37.16 344 ARG A O 1
ATOM 719 N N . ARG A 1 149 ? 115.703 96.837 84.484 1.00 41.92 345 ARG A N 1
ATOM 720 C CA . ARG A 1 149 ? 114.451 96.415 83.857 1.00 38.54 345 ARG A CA 1
ATOM 721 C C . ARG A 1 149 ? 114.636 95.818 82.469 1.00 39.20 345 ARG A C 1
ATOM 722 O O . ARG A 1 149 ? 113.700 95.784 81.678 1.00 39.84 345 ARG A O 1
ATOM 730 N N . TYR A 1 150 ? 115.841 95.342 82.173 1.00 40.17 346 TYR A N 1
ATOM 731 C CA . TYR A 1 150 ? 116.081 94.629 80.920 1.00 41.26 346 TYR A CA 1
ATOM 732 C C . TYR A 1 150 ? 117.014 93.468 81.192 1.00 37.30 346 TYR A C 1
ATOM 733 O O . TYR A 1 150 ? 117.627 93.397 82.258 1.00 36.26 346 TYR A O 1
ATOM 742 N N . PHE A 1 151 ? 117.135 92.569 80.226 1.00 35.77 347 PHE A N 1
ATOM 743 C CA . PHE A 1 151 ? 118.251 91.636 80.249 1.00 39.17 347 PHE A CA 1
ATOM 744 C C . PHE A 1 151 ? 118.815 91.466 78.848 1.00 40.52 347 PHE A C 1
ATOM 745 O O . PHE A 1 151 ? 118.324 92.063 77.888 1.00 40.62 347 PHE A O 1
ATOM 753 N N . HIS A 1 152 ? 119.866 90.664 78.747 1.00 37.53 348 HIS A N 1
ATOM 754 C CA . HIS A 1 152 ? 120.555 90.476 77.486 1.00 42.29 348 HIS A CA 1
ATOM 755 C C . HIS A 1 152 ? 120.641 89.008 77.120 1.00 41.38 348 HIS A C 1
ATOM 756 O O . HIS A 1 152 ? 120.765 88.134 77.979 1.00 40.73 348 HIS A O 1
ATOM 763 N N . CYS A 1 153 ? 120.573 88.741 75.830 1.00 42.66 349 CYS A N 1
ATOM 764 C CA . CYS A 1 153 ? 120.808 87.403 75.347 1.00 44.35 349 CYS A CA 1
ATOM 765 C C . CYS A 1 153 ? 121.990 87.443 74.402 1.00 50.10 349 CYS A C 1
ATOM 766 O O . CYS A 1 153 ? 121.957 88.105 73.366 1.00 53.07 349 CYS A O 1
ATOM 769 N N . TRP A 1 154 ? 123.050 86.759 74.799 1.00 47.00 350 TRP A N 1
ATOM 770 C CA . TRP A 1 154 ? 124.271 86.673 74.025 1.00 50.54 350 TRP A CA 1
ATOM 771 C C . TRP A 1 154 ? 124.344 85.325 73.312 1.00 51.12 350 TRP A C 1
ATOM 772 O O . TRP A 1 154 ? 124.307 84.269 73.948 1.00 52.86 350 TRP A O 1
ATOM 783 N N . ASN A 1 155 ? 124.437 85.366 71.990 1.00 51.94 351 ASN A N 1
ATOM 784 C CA . ASN A 1 155 ? 124.618 84.155 71.205 1.00 54.77 351 ASN A CA 1
ATOM 785 C C . ASN A 1 155 ? 126.112 83.856 71.050 1.00 57.43 351 ASN A C 1
ATOM 786 O O . ASN A 1 155 ? 126.891 84.709 70.612 1.00 55.95 351 ASN A O 1
ATOM 791 N N . LEU A 1 156 ? 126.509 82.645 71.421 1.00 53.49 352 LEU A N 1
ATOM 792 C CA . LEU A 1 156 ? 127.923 82.299 71.493 1.00 55.52 352 LEU A CA 1
ATOM 793 C C . LEU A 1 156 ? 128.557 82.087 70.116 1.00 58.68 352 LEU A C 1
ATOM 794 O O . LEU A 1 156 ? 129.749 82.338 69.933 1.00 56.86 352 LEU A O 1
ATOM 799 N N . SER A 1 157 ? 127.760 81.628 69.155 1.00 59.91 353 SER A N 1
ATOM 800 C CA . SER A 1 157 ? 128.253 81.390 67.800 1.00 62.53 353 SER A CA 1
ATOM 801 C C . SER A 1 157 ? 128.627 82.692 67.085 1.00 66.76 353 SER A C 1
ATOM 802 O O . SER A 1 157 ? 129.718 82.816 66.518 1.00 65.79 353 SER A O 1
ATOM 805 N N . SER A 1 158 ? 127.717 83.661 67.141 1.00 66.38 354 SER A N 1
ATOM 806 C CA . SER A 1 158 ? 127.810 84.889 66.354 1.00 63.71 354 SER A CA 1
ATOM 807 C C . SER A 1 158 ? 128.429 86.072 67.097 1.00 67.53 354 SER A C 1
ATOM 808 O O . SER A 1 158 ? 128.688 87.121 66.500 1.00 71.04 354 SER A O 1
ATOM 811 N N . GLY A 1 159 ? 128.643 85.917 68.400 1.00 65.38 355 GLY A N 1
ATOM 812 C CA . GLY A 1 159 ? 129.080 87.024 69.232 1.00 59.96 355 GLY A CA 1
ATOM 813 C C . GLY A 1 159 ? 128.027 88.115 69.335 1.00 57.13 355 GLY A C 1
ATOM 814 O O . GLY A 1 159 ? 128.294 89.195 69.865 1.00 58.87 355 GLY A O 1
ATOM 815 N N . LEU A 1 160 ? 126.827 87.827 68.834 1.00 56.75 356 LEU A N 1
ATOM 816 C CA . LEU A 1 160 ? 125.726 88.793 68.796 1.00 56.93 356 LEU A CA 1
ATOM 817 C C . LEU A 1 160 ? 125.027 88.970 70.152 1.00 61.68 356 LEU A C 1
ATOM 818 O O . LEU A 1 160 ? 124.379 88.049 70.658 1.00 59.93 356 LEU A O 1
ATOM 823 N N . VAL A 1 161 ? 125.154 90.159 70.734 1.00 59.29 357 VAL A N 1
ATOM 824 C CA . VAL A 1 161 ? 124.474 90.475 71.989 1.00 58.41 357 VAL A CA 1
ATOM 825 C C . VAL A 1 161 ? 123.191 91.275 71.762 1.00 56.77 357 VAL A C 1
ATOM 826 O O . VAL A 1 161 ? 123.236 92.363 71.196 1.00 59.56 357 VAL A O 1
ATOM 830 N N . LYS A 1 162 ? 122.057 90.738 72.210 1.00 53.61 358 LYS A N 1
ATOM 831 C CA . LYS A 1 162 ? 120.759 91.404 72.060 1.00 54.30 358 LYS A CA 1
ATOM 832 C C . LYS A 1 162 ? 120.143 91.837 73.397 1.00 56.02 358 LYS A C 1
ATOM 833 O O . LYS A 1 162 ? 120.240 91.122 74.400 1.00 52.94 358 LYS A O 1
ATOM 839 N N . LYS A 1 163 ? 119.489 92.996 73.400 1.00 50.97 359 LYS A N 1
ATOM 840 C CA . LYS A 1 163 ? 118.799 93.489 74.589 1.00 44.55 359 LYS A CA 1
ATOM 841 C C . LYS A 1 163 ? 117.316 93.136 74.561 1.00 43.29 359 LYS A C 1
ATOM 842 O O . LYS A 1 163 ? 116.662 93.275 73.534 1.00 46.75 359 LYS A O 1
ATOM 848 N N . VAL A 1 164 ? 116.796 92.671 75.693 1.00 45.41 360 VAL A N 1
ATOM 849 C CA . VAL A 1 164 ? 115.374 92.370 75.843 1.00 45.28 360 VAL A CA 1
ATOM 850 C C . VAL A 1 164 ? 114.781 93.165 77.009 1.00 44.68 360 VAL A C 1
ATOM 851 O O . VAL A 1 164 ? 115.184 92.984 78.159 1.00 42.87 360 VAL A O 1
ATOM 855 N N . SER A 1 165 ? 113.821 94.041 76.726 1.00 45.12 361 SER A N 1
ATOM 856 C CA . SER A 1 165 ? 113.317 94.936 77.768 1.00 52.24 361 SER A CA 1
ATOM 857 C C . SER A 1 165 ? 111.800 94.928 77.956 1.00 54.69 361 SER A C 1
ATOM 858 O O . SER A 1 165 ? 111.283 95.626 78.838 1.00 55.79 361 SER A O 1
ATOM 861 N N . LYS A 1 166 ? 111.085 94.155 77.141 1.00 55.13 362 LYS A N 1
ATOM 862 C CA . LYS A 1 166 ? 109.629 94.244 77.138 1.00 54.35 362 LYS A CA 1
ATOM 863 C C . LYS A 1 166 ? 108.936 92.883 77.118 1.00 47.21 362 LYS A C 1
ATOM 864 O O . LYS A 1 166 ? 109.138 92.077 76.207 1.00 45.64 362 LYS A O 1
ATOM 870 N N . ILE A 1 167 ? 108.135 92.633 78.151 1.00 43.41 363 ILE A N 1
ATOM 871 C CA . ILE A 1 167 ? 107.210 91.510 78.156 1.00 36.61 363 ILE A CA 1
ATOM 872 C C . ILE A 1 167 ? 105.806 92.056 77.990 1.00 35.99 363 ILE A C 1
ATOM 873 O O . ILE A 1 167 ? 105.249 92.670 78.908 1.00 36.76 363 ILE A O 1
ATOM 878 N N . GLN A 1 168 ? 105.235 91.828 76.813 1.00 35.05 364 GLN A N 1
ATOM 879 C CA . GLN A 1 168 ? 103.994 92.474 76.432 1.00 34.68 364 GLN A CA 1
ATOM 880 C C . GLN A 1 168 ? 102.863 92.155 77.399 1.00 34.56 364 GLN A C 1
ATOM 881 O O . GLN A 1 168 ? 102.600 90.996 77.709 1.00 38.17 364 GLN A O 1
ATOM 887 N N . GLY A 1 169 ? 102.203 93.197 77.879 1.00 34.69 365 GLY A N 1
ATOM 888 C CA . GLY A 1 169 ? 101.037 93.045 78.724 1.00 30.35 365 GLY A CA 1
ATOM 889 C C . GLY A 1 169 ? 101.388 92.765 80.172 1.00 28.94 365 GLY A C 1
ATOM 890 O O . GLY A 1 169 ? 100.492 92.599 80.987 1.00 30.97 365 GLY A O 1
ATOM 891 N N . HIS A 1 170 ? 102.679 92.685 80.489 1.00 27.93 366 HIS A N 1
ATOM 892 C CA . HIS A 1 170 ? 103.115 92.389 81.858 1.00 32.23 366 HIS A CA 1
ATOM 893 C C . HIS A 1 170 ? 104.339 93.219 82.279 1.00 32.33 366 HIS A C 1
ATOM 894 O O . HIS A 1 170 ? 105.111 92.795 83.145 1.00 32.69 366 HIS A O 1
ATOM 901 N N . GLN A 1 171 ? 104.508 94.389 81.670 1.00 30.56 367 GLN A N 1
ATOM 902 C CA . GLN A 1 171 ? 105.654 95.253 81.930 1.00 32.44 367 GLN A CA 1
ATOM 903 C C . GLN A 1 171 ? 105.732 95.722 83.383 1.00 29.44 367 GLN A C 1
ATOM 904 O O . GLN A 1 171 ? 106.811 95.775 83.960 1.00 32.03 367 GLN A O 1
ATOM 910 N N . LYS A 1 172 ? 104.592 96.055 83.973 1.00 29.01 368 LYS A N 1
ATOM 911 C CA . LYS A 1 172 ? 104.573 96.587 85.328 1.00 29.08 368 LYS A CA 1
ATOM 912 C C . LYS A 1 172 ? 104.976 95.536 86.365 1.00 32.35 368 LYS A C 1
ATOM 913 O O . LYS A 1 172 ? 105.400 95.866 87.480 1.00 28.70 368 LYS A O 1
ATOM 919 N N . GLU A 1 173 ? 104.848 94.269 85.984 1.00 30.66 369 GLU A N 1
ATOM 920 C CA . GLU A 1 173 ? 104.863 93.199 86.961 1.00 27.22 369 GLU A CA 1
ATOM 921 C C . GLU A 1 173 ? 106.262 92.832 87.424 1.00 24.41 369 GLU A C 1
ATOM 922 O O . GLU A 1 173 ? 106.420 92.337 88.527 1.00 24.12 369 GLU A O 1
ATOM 928 N N . GLN A 1 174 ? 107.274 93.107 86.608 1.00 24.23 370 GLN A N 1
ATOM 929 C CA . GLN A 1 174 ? 108.651 92.851 87.009 1.00 26.72 370 GLN A CA 1
ATOM 930 C C . GLN A 1 174 ? 109.310 94.092 87.595 1.00 32.47 370 GLN A C 1
ATOM 931 O O . GLN A 1 174 ? 109.371 95.134 86.941 1.00 35.06 370 GLN A O 1
ATOM 937 N N . ARG A 1 175 ? 109.820 93.974 88.819 1.00 31.72 371 ARG A N 1
ATOM 938 C CA . ARG A 1 175 ? 110.616 95.046 89.399 1.00 33.95 371 ARG A CA 1
ATOM 939 C C . ARG A 1 175 ? 111.896 95.195 88.583 1.00 36.16 371 ARG A C 1
ATOM 940 O O . ARG A 1 175 ? 112.182 96.261 88.052 1.00 39.55 371 ARG A O 1
ATOM 948 N N . THR A 1 176 ? 112.671 94.119 88.513 1.00 33.93 372 THR A N 1
ATOM 949 C CA . THR A 1 176 ? 113.823 94.032 87.626 1.00 33.18 372 THR A CA 1
ATOM 950 C C . THR A 1 176 ? 113.740 92.684 86.921 1.00 32.11 372 THR A C 1
ATOM 951 O O . THR A 1 176 ? 112.806 91.920 87.152 1.00 30.34 372 THR A O 1
ATOM 955 N N . MET A 1 177 ? 114.717 92.395 86.072 1.00 32.79 373 MET A N 1
ATOM 956 C CA . MET A 1 177 ? 114.792 91.115 85.385 1.00 34.50 373 MET A CA 1
ATOM 957 C C . ME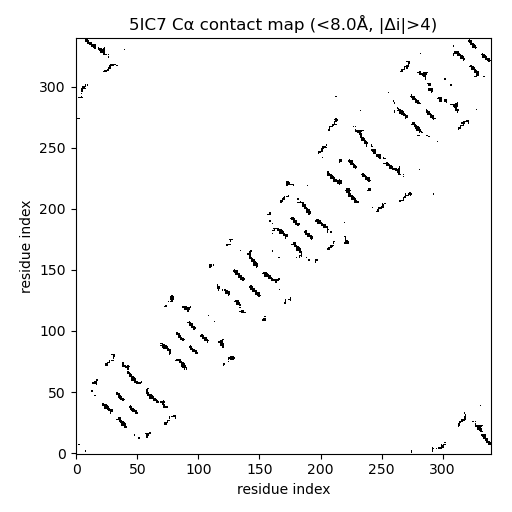T A 1 177 ? 115.848 90.237 86.053 1.00 35.25 373 MET A C 1
ATOM 958 O O . MET A 1 177 ? 116.178 89.151 85.566 1.00 32.37 373 MET A O 1
ATOM 963 N N . GLU A 1 178 ? 116.378 90.728 87.167 1.00 30.95 374 GLU A N 1
ATOM 964 C CA . GLU A 1 178 ? 117.466 90.068 87.888 1.00 35.06 374 GLU A CA 1
ATOM 965 C C . GLU A 1 178 ? 117.170 88.624 88.336 1.00 31.52 374 GLU A C 1
ATOM 966 O O . GLU A 1 178 ? 118.012 87.742 88.215 1.00 28.99 374 GLU A O 1
ATOM 972 N N . ARG A 1 179 ? 115.978 88.399 88.873 1.00 29.57 375 ARG A N 1
ATOM 973 C CA . ARG A 1 179 ? 115.653 87.114 89.475 1.00 31.29 375 ARG A CA 1
ATOM 974 C C . ARG A 1 179 ? 114.967 86.169 88.479 1.00 29.71 375 ARG A C 1
ATOM 975 O O . ARG A 1 179 ? 113.758 85.943 88.545 1.00 29.35 375 ARG A O 1
ATOM 983 N N . PHE A 1 180 ? 115.755 85.634 87.558 1.00 25.31 376 PHE A N 1
ATOM 984 C CA . PHE A 1 180 ? 115.253 84.711 86.562 1.00 27.33 376 PHE A CA 1
ATOM 985 C C . PHE A 1 180 ? 115.848 83.308 86.712 1.00 25.40 376 PHE A C 1
ATOM 986 O O . PHE A 1 180 ? 116.955 83.148 87.195 1.00 27.76 376 PHE A O 1
ATOM 994 N N . ARG A 1 181 ? 115.098 82.293 86.306 1.00 28.04 377 ARG A N 1
ATOM 995 C CA . ARG A 1 181 ? 115.673 80.958 86.110 1.00 29.83 377 ARG A CA 1
ATOM 996 C C . ARG A 1 181 ? 115.202 80.448 84.775 1.00 29.61 377 ARG A C 1
ATOM 997 O O . ARG A 1 181 ? 113.990 80.451 84.496 1.00 24.99 377 ARG A O 1
ATOM 1005 N N . VAL A 1 182 ? 116.146 79.994 83.958 1.00 26.92 378 VAL A N 1
ATOM 1006 C CA . VAL A 1 182 ? 115.783 79.378 82.691 1.00 28.20 378 VAL A CA 1
ATOM 1007 C C . VAL A 1 182 ? 115.540 77.900 82.886 1.00 27.04 378 VAL A C 1
ATOM 1008 O O . VAL A 1 182 ? 116.310 77.228 83.574 1.00 28.67 378 VAL A O 1
ATOM 1012 N N . SER A 1 183 ? 114.461 77.399 82.298 1.00 26.09 379 SER A N 1
ATOM 1013 C CA . SER A 1 183 ? 114.151 75.976 82.343 1.00 26.50 379 SER A CA 1
ATOM 1014 C C . SER A 1 183 ? 115.319 75.142 81.761 1.00 31.96 379 SER A C 1
ATOM 1015 O O . SER A 1 183 ? 116.111 75.648 80.958 1.00 29.86 379 SER A O 1
ATOM 1018 N N . PRO A 1 184 ? 115.445 73.871 82.188 1.00 30.49 380 PRO A N 1
ATOM 1019 C CA . PRO A 1 184 ? 116.525 72.975 81.733 1.00 35.64 380 PRO A CA 1
ATOM 1020 C C . PRO A 1 184 ? 116.519 72.725 80.215 1.00 37.16 380 PRO A C 1
ATOM 1021 O O . PRO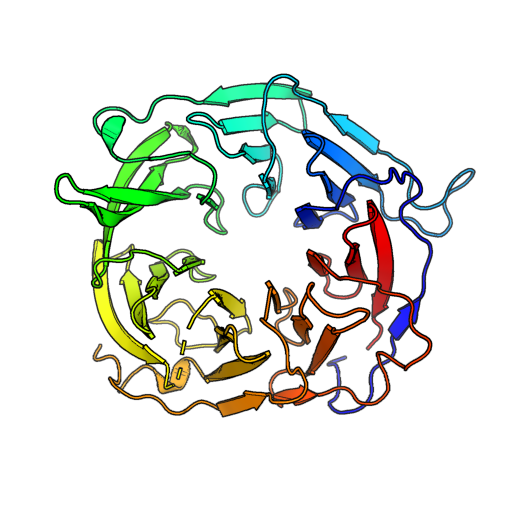 A 1 184 ? 117.575 72.498 79.637 1.00 35.29 380 PRO A O 1
ATOM 1025 N N . CYS A 1 185 ? 115.342 72.774 79.594 1.00 34.86 381 CYS A N 1
ATOM 1026 C CA . CYS A 1 185 ? 115.215 72.557 78.158 1.00 35.12 381 CYS A CA 1
ATOM 1027 C C . CYS A 1 185 ? 115.581 73.823 77.394 1.00 39.70 381 CYS A C 1
ATOM 1028 O O . CYS A 1 185 ? 115.815 73.789 76.180 1.00 37.09 381 CYS A O 1
ATOM 1031 N N . GLY A 1 186 ? 115.617 74.945 78.113 1.00 38.45 382 GLY A N 1
ATOM 1032 C CA . GLY A 1 186 ? 115.998 76.217 77.533 1.00 30.26 382 GLY A CA 1
ATOM 1033 C C . GLY A 1 186 ? 114.872 77.007 76.902 1.00 32.97 382 GLY A C 1
ATOM 1034 O O . GLY A 1 186 ? 115.085 78.140 76.488 1.00 40.95 382 GLY A O 1
ATOM 1035 N N . ARG A 1 187 ? 113.668 76.448 76.839 1.00 33.83 383 ARG A N 1
ATOM 1036 C CA . ARG A 1 187 ? 112.563 77.143 76.177 1.00 33.32 383 ARG A CA 1
ATOM 1037 C C . ARG A 1 187 ? 111.860 78.164 77.060 1.00 31.27 383 ARG A C 1
ATOM 1038 O O . ARG A 1 187 ? 111.190 79.066 76.548 1.00 30.81 383 ARG A O 1
ATOM 1046 N N . TYR A 1 188 ? 111.964 78.021 78.378 1.00 30.00 384 TYR A N 1
ATOM 1047 C CA . TYR A 1 188 ? 111.207 78.920 79.247 1.00 29.94 384 TYR A CA 1
ATOM 1048 C C . TYR A 1 188 ? 112.090 79.658 80.250 1.00 30.13 384 TYR A C 1
ATOM 1049 O O . TYR A 1 188 ? 113.150 79.180 80.653 1.00 27.54 384 TYR A O 1
ATOM 1058 N N . MET A 1 189 ? 111.615 80.836 80.635 1.00 28.01 385 MET A N 1
ATOM 1059 C CA . MET A 1 189 ? 112.252 81.679 81.626 1.00 31.74 385 MET A CA 1
ATOM 1060 C C . MET A 1 189 ? 111.214 81.983 82.696 1.00 30.97 385 MET A C 1
ATOM 1061 O O . MET A 1 189 ? 110.095 82.405 82.379 1.00 30.37 385 MET A O 1
ATOM 1066 N N . ALA A 1 190 ? 111.576 81.765 83.954 1.00 24.14 386 ALA A N 1
ATOM 1067 C CA . ALA A 1 190 ? 110.716 82.138 85.062 1.00 24.51 386 ALA A CA 1
ATOM 1068 C C . ALA A 1 190 ? 111.275 83.391 85.748 1.00 24.16 386 ALA A C 1
ATOM 1069 O O . ALA A 1 190 ? 112.473 83.470 86.043 1.00 23.91 386 ALA A O 1
ATOM 1071 N N . LEU A 1 191 ? 110.411 84.368 85.988 1.00 21.63 387 LEU A N 1
ATOM 1072 C CA . LEU A 1 191 ? 110.813 85.632 86.608 1.00 25.58 387 LEU A CA 1
ATOM 1073 C C . LEU A 1 191 ? 109.971 85.960 87.824 1.00 22.69 387 LEU A C 1
ATOM 1074 O O . LEU A 1 191 ? 108.751 85.796 87.788 1.00 23.52 387 LEU A O 1
ATOM 1079 N N . VAL A 1 192 ? 110.608 86.460 88.883 1.00 23.66 388 VAL A N 1
ATOM 1080 C CA . VAL A 1 192 ? 109.866 86.948 90.035 1.00 21.15 388 VAL A CA 1
ATOM 1081 C C . VAL A 1 192 ? 109.117 88.194 89.610 1.00 24.81 388 VAL A C 1
ATOM 1082 O O . VAL A 1 192 ? 109.645 89.065 88.905 1.00 22.91 388 VAL A O 1
ATOM 1086 N N . ALA A 1 193 ? 107.864 88.259 90.016 1.00 20.91 389 ALA A N 1
ATOM 1087 C CA . ALA A 1 193 ? 106.997 89.306 89.574 1.00 23.01 389 ALA A CA 1
ATOM 1088 C C . ALA A 1 193 ? 106.060 89.656 90.697 1.00 22.72 389 ALA A C 1
ATOM 1089 O O . ALA A 1 193 ? 106.046 89.021 91.755 1.00 21.65 389 ALA A O 1
ATOM 1091 N N . SER A 1 194 ? 105.275 90.692 90.479 1.00 24.67 390 SER A N 1
ATOM 1092 C CA . SER A 1 194 ? 104.366 91.115 91.517 1.00 27.08 390 SER A CA 1
ATOM 1093 C C . SER A 1 194 ? 103.024 91.472 90.925 1.00 26.78 390 SER A C 1
ATOM 1094 O O . SER A 1 194 ? 102.966 92.110 89.874 1.00 25.95 390 SER A O 1
ATOM 1097 N N . ASP A 1 195 ? 101.949 91.046 91.590 1.00 29.29 391 ASP A N 1
ATOM 1098 C CA . ASP A 1 195 ? 100.609 91.463 91.186 1.00 32.59 391 ASP A CA 1
ATOM 1099 C C . ASP A 1 195 ? 100.381 92.897 91.642 1.00 31.46 391 ASP A C 1
ATOM 1100 O O . ASP A 1 195 ? 101.215 93.466 92.330 1.00 27.38 391 ASP A O 1
ATOM 1105 N N . LYS A 1 196 ? 99.221 93.440 91.296 1.00 33.05 392 LYS A N 1
ATOM 1106 C CA . LYS A 1 196 ? 98.916 94.847 91.502 1.00 33.96 392 LYS A CA 1
ATOM 1107 C C . LYS A 1 196 ? 98.843 95.240 92.972 1.00 31.70 392 LYS A C 1
ATOM 1108 O O . LYS A 1 196 ? 99.029 96.389 93.299 1.00 31.51 392 LYS A O 1
ATOM 1114 N N . LYS A 1 197 ? 98.601 94.292 93.864 1.00 34.16 393 LYS A N 1
ATOM 1115 C CA . LYS A 1 197 ? 98.496 94.644 95.276 1.00 32.31 393 LYS A CA 1
ATOM 1116 C C . LYS A 1 197 ? 99.807 94.440 96.018 1.00 31.46 393 LYS A C 1
ATOM 1117 O O . LYS A 1 197 ? 99.883 94.707 97.219 1.00 35.15 393 LYS A O 1
ATOM 1123 N N . GLY A 1 198 ? 100.840 94.000 95.301 1.00 29.53 394 GLY A N 1
ATOM 1124 C CA . GLY A 1 198 ? 102.131 93.698 95.903 1.00 30.23 394 GLY A CA 1
ATOM 1125 C C . GLY A 1 198 ? 102.437 92.206 96.087 1.00 29.95 394 GLY A C 1
ATOM 1126 O O . GLY A 1 198 ? 103.513 91.826 96.539 1.00 26.38 394 GLY A O 1
ATOM 1127 N N . GLY A 1 199 ? 101.490 91.343 95.752 1.00 33.59 395 GLY A N 1
ATOM 1128 C CA . GLY A 1 199 ? 101.680 89.911 95.974 1.00 33.06 395 GLY A CA 1
ATOM 1129 C C . GLY A 1 199 ? 102.711 89.287 95.054 1.00 29.68 395 GLY A C 1
ATOM 1130 O O . GLY A 1 199 ? 102.712 89.563 93.861 1.00 31.21 395 GLY A O 1
ATOM 1131 N N . GLY A 1 200 ? 103.581 88.442 95.602 1.00 27.85 396 GLY A N 1
ATOM 1132 C CA . GLY A 1 200 ? 104.598 87.768 94.815 1.00 25.27 396 GLY A CA 1
ATOM 1133 C C . GLY A 1 200 ? 104.058 86.668 93.905 1.00 26.23 396 GLY A C 1
ATOM 1134 O O . GLY A 1 200 ? 103.046 86.027 94.197 1.00 20.91 396 GLY A O 1
ATOM 1135 N N . MET A 1 201 ? 104.755 86.460 92.792 1.00 24.52 397 MET A N 1
ATOM 1136 C CA . MET A 1 201 ? 104.399 85.427 91.834 1.00 24.00 397 MET A CA 1
ATOM 1137 C C . MET A 1 201 ? 105.591 85.170 90.936 1.00 23.81 397 MET A C 1
ATOM 1138 O O . MET A 1 201 ? 106.588 85.893 91.011 1.00 23.33 397 MET A O 1
ATOM 1143 N N . LEU A 1 202 ? 105.522 84.106 90.137 1.00 20.68 398 LEU A N 1
ATOM 1144 C CA . LEU A 1 202 ? 106.486 83.921 89.061 1.00 23.74 398 LEU A CA 1
ATOM 1145 C C . LEU A 1 202 ? 105.755 84.133 87.739 1.00 25.64 398 LEU A C 1
ATOM 1146 O O . LEU A 1 202 ? 104.678 83.575 87.542 1.00 23.61 398 LEU A O 1
ATOM 1151 N N . ASN A 1 203 ? 106.318 84.948 86.850 1.00 23.62 399 ASN A N 1
ATOM 1152 C CA . ASN A 1 203 ? 105.841 84.959 85.473 1.00 25.59 399 ASN A CA 1
ATOM 1153 C C . ASN A 1 203 ? 106.700 84.026 84.653 1.00 25.26 399 ASN A C 1
ATOM 1154 O O . ASN A 1 203 ? 107.919 84.008 84.801 1.00 22.40 399 ASN A O 1
ATOM 1159 N N . ILE A 1 204 ? 106.063 83.233 83.801 1.00 26.65 400 ILE A N 1
ATOM 1160 C CA . ILE A 1 204 ? 106.823 82.329 82.951 1.00 27.93 400 ILE A CA 1
ATOM 1161 C C . ILE A 1 204 ? 106.699 82.808 81.516 1.00 24.60 400 ILE A C 1
ATOM 1162 O O . ILE A 1 204 ? 105.614 83.116 81.050 1.00 27.70 400 ILE A O 1
ATOM 1167 N N . ILE A 1 205 ? 107.841 82.873 80.848 1.00 23.77 401 ILE A N 1
ATOM 1168 C CA . ILE A 1 205 ? 108.027 83.529 79.563 1.00 27.00 401 ILE A CA 1
ATOM 1169 C C . ILE A 1 205 ? 108.614 82.540 78.560 1.00 29.42 401 ILE A C 1
ATOM 1170 O O . ILE A 1 205 ? 109.524 81.769 78.897 1.00 29.06 401 ILE A O 1
ATOM 1175 N N . ASN A 1 206 ? 108.091 82.521 77.339 1.00 29.27 402 ASN A N 1
ATOM 1176 C CA . ASN A 1 206 ? 108.719 81.719 76.293 1.00 28.81 402 ASN A CA 1
ATOM 1177 C C . ASN A 1 206 ? 109.972 82.450 75.827 1.00 30.07 402 ASN A C 1
ATOM 1178 O O . ASN A 1 206 ? 109.869 83.577 75.380 1.00 33.75 402 ASN A O 1
ATOM 1183 N N . VAL A 1 207 ? 111.151 81.853 75.941 1.00 30.21 403 VAL A N 1
ATOM 1184 C CA . VAL A 1 207 ? 112.353 82.621 75.637 1.00 36.60 403 VAL A CA 1
ATOM 1185 C C . VAL A 1 207 ? 112.374 83.010 74.141 1.00 38.94 403 VAL A C 1
ATOM 1186 O O . VAL A 1 207 ? 112.584 84.175 73.824 1.00 42.00 403 VAL A O 1
ATOM 1190 N N . GLY A 1 208 ? 112.085 82.072 73.238 1.00 42.24 404 GLY A N 1
ATOM 1191 C CA . GLY A 1 208 ? 112.077 82.348 71.806 1.00 41.43 404 GLY A CA 1
ATOM 1192 C C . GLY A 1 208 ? 111.312 83.603 71.411 1.00 39.31 404 GLY A C 1
ATOM 1193 O O . GLY A 1 208 ? 111.847 84.470 70.731 1.00 45.07 404 GLY A O 1
ATOM 1194 N N . THR A 1 209 ? 110.066 83.715 71.853 1.00 36.96 405 THR A N 1
ATOM 1195 C CA . THR A 1 209 ? 109.223 84.841 71.466 1.00 38.27 405 THR A CA 1
ATOM 1196 C C . THR A 1 209 ? 109.182 85.945 72.514 1.00 36.18 405 THR A C 1
ATOM 1197 O O . THR A 1 209 ? 108.631 87.017 72.278 1.00 37.44 405 THR A O 1
ATOM 1201 N N . MET A 1 210 ? 109.748 85.665 73.680 1.00 37.40 406 MET A N 1
ATOM 1202 C CA . MET A 1 210 ? 109.667 86.569 74.820 1.00 35.92 406 MET A CA 1
ATOM 1203 C C . MET A 1 210 ? 108.229 86.946 75.152 1.00 35.71 406 MET A C 1
ATOM 1204 O O . MET A 1 210 ? 107.972 88.048 75.639 1.00 39.89 406 MET A O 1
ATOM 1209 N N . GLN A 1 211 ? 107.297 86.022 74.903 1.00 34.74 407 GLN A N 1
ATOM 1210 C CA . GLN A 1 211 ? 105.895 86.196 75.300 1.00 32.46 407 GLN A CA 1
ATOM 1211 C C . GLN A 1 211 ? 105.567 85.472 76.627 1.00 32.21 407 GLN A C 1
ATOM 1212 O O . GLN A 1 211 ? 106.046 84.362 76.891 1.00 30.64 407 GLN A O 1
ATOM 1218 N N . TRP A 1 212 ? 104.723 86.105 77.431 1.00 27.15 408 TRP A N 1
ATOM 1219 C CA . TRP A 1 212 ? 104.145 85.496 78.619 1.00 31.03 408 TRP A CA 1
ATOM 1220 C C . TRP A 1 212 ? 103.318 84.249 78.293 1.00 32.53 408 TRP A C 1
ATOM 1221 O O . TRP A 1 212 ? 102.477 84.298 77.398 1.00 28.86 408 TRP A O 1
ATOM 1232 N N . ILE A 1 213 ? 103.530 83.148 79.027 1.00 29.21 409 ILE A N 1
ATOM 1233 C CA . ILE A 1 213 ? 102.716 81.946 78.815 1.00 26.82 409 ILE A CA 1
ATOM 1234 C C . ILE A 1 213 ? 102.025 81.455 80.089 1.00 28.61 409 ILE A C 1
ATOM 1235 O O . ILE A 1 213 ? 100.957 80.818 80.037 1.00 25.12 409 ILE A O 1
ATOM 1240 N N . ALA A 1 214 ? 102.595 81.777 81.240 1.00 26.03 410 ALA A N 1
ATOM 1241 C CA . ALA A 1 214 ? 102.008 81.287 82.475 1.00 27.25 410 ALA A CA 1
ATOM 1242 C C . ALA A 1 214 ? 102.407 82.123 83.680 1.00 26.56 410 ALA A C 1
ATOM 1243 O O . ALA A 1 214 ? 103.233 83.032 83.603 1.00 26.57 410 ALA A O 1
ATOM 1245 N N . GLN A 1 215 ? 101.823 81.775 84.811 1.00 27.92 411 GLN A N 1
ATOM 1246 C CA . GLN A 1 215 ? 102.007 82.540 86.017 1.00 26.63 411 GLN A CA 1
ATOM 1247 C C . GLN A 1 215 ? 101.684 81.691 87.242 1.00 28.60 411 GLN A C 1
ATOM 1248 O O . GLN A 1 215 ? 100.658 81.007 87.272 1.00 24.10 411 GLN A O 1
ATOM 1254 N N . ALA A 1 216 ? 102.550 81.755 88.248 1.00 24.58 412 ALA A N 1
ATOM 1255 C CA . ALA A 1 216 ? 102.352 81.010 89.489 1.00 28.00 412 ALA A CA 1
ATOM 1256 C C . ALA A 1 216 ? 102.326 81.967 90.672 1.00 27.71 412 ALA A C 1
ATOM 1257 O O . ALA A 1 216 ? 103.339 82.598 90.974 1.00 31.51 412 ALA A O 1
ATOM 1259 N N . ARG A 1 217 ? 101.192 82.078 91.350 1.00 25.29 413 ARG A N 1
ATOM 1260 C CA . ARG A 1 217 ? 101.109 82.958 92.507 1.00 28.49 413 ARG A CA 1
ATOM 1261 C C . ARG A 1 217 ? 101.445 82.209 93.779 1.00 26.08 413 ARG A C 1
ATOM 1262 O O . ARG A 1 217 ? 101.088 81.047 93.924 1.00 27.17 413 ARG A O 1
ATOM 1270 N N . ILE A 1 218 ? 102.148 82.857 94.702 1.00 24.71 414 ILE A N 1
ATOM 1271 C CA . ILE A 1 218 ? 102.443 82.192 95.964 1.00 26.47 414 ILE A CA 1
ATOM 1272 C C . ILE A 1 218 ? 102.054 83.065 97.156 1.00 31.19 414 ILE A C 1
ATOM 1273 O O . ILE A 1 218 ? 102.042 84.298 97.071 1.00 29.10 414 ILE A O 1
ATOM 1278 N N . ASP A 1 219 ? 101.725 82.414 98.264 1.00 24.64 415 ASP A N 1
ATOM 1279 C CA . ASP A 1 219 ? 101.330 83.111 99.476 1.00 29.31 415 ASP A CA 1
ATOM 1280 C C . ASP A 1 219 ? 102.472 83.824 100.193 1.00 27.32 415 ASP A C 1
ATOM 1281 O O . ASP A 1 219 ? 103.658 83.522 99.997 1.00 21.93 415 ASP A O 1
ATOM 1286 N N . GLY A 1 220 ? 102.089 84.760 101.055 1.00 23.72 416 GLY A N 1
ATOM 1287 C CA . GLY A 1 220 ? 103.041 85.412 101.930 1.00 28.07 416 GLY A CA 1
ATOM 1288 C C . GLY A 1 220 ? 103.353 86.779 101.387 1.00 25.31 416 GLY A C 1
ATOM 1289 O O . GLY A 1 220 ? 103.828 86.903 100.261 1.00 24.50 416 GLY A O 1
ATOM 1290 N N . ARG A 1 221 ? 103.074 87.798 102.193 1.00 25.08 417 ARG A N 1
ATOM 1291 C CA . ARG A 1 221 ? 103.211 89.184 101.774 1.00 25.53 417 ARG A CA 1
ATOM 1292 C C . ARG A 1 221 ? 104.628 89.552 101.320 1.00 26.02 417 ARG A C 1
ATOM 1293 O O . ARG A 1 221 ? 104.793 90.507 100.572 1.00 27.88 417 ARG A O 1
ATOM 1301 N N . HIS A 1 222 ? 105.649 88.824 101.767 1.00 22.79 418 HIS A N 1
ATOM 1302 C CA . HIS A 1 222 ? 107.002 89.275 101.489 1.00 25.90 418 HIS A CA 1
ATOM 1303 C C . HIS A 1 222 ? 107.563 88.628 100.211 1.00 27.60 418 HIS A C 1
ATOM 1304 O O . HIS A 1 222 ? 108.703 88.875 99.840 1.00 24.33 418 HIS A O 1
ATOM 1311 N N . GLY A 1 223 ? 106.754 87.817 99.530 1.00 25.79 419 GLY A N 1
ATOM 1312 C CA . GLY A 1 223 ? 107.153 87.315 98.220 1.00 26.30 419 GLY A CA 1
ATOM 1313 C C . GLY A 1 223 ? 108.030 86.070 98.190 1.00 21.29 419 GLY A C 1
ATOM 1314 O O . GLY A 1 223 ? 107.960 85.209 99.058 1.00 25.98 419 GLY A O 1
ATOM 1315 N N . VAL A 1 224 ? 108.873 85.991 97.176 1.00 23.03 420 VAL A N 1
ATOM 1316 C CA . VAL A 1 224 ? 109.627 84.788 96.859 1.00 23.53 420 VAL A CA 1
ATOM 1317 C C . VAL A 1 224 ? 111.051 84.869 97.414 1.00 26.69 420 VAL A C 1
ATOM 1318 O O . VAL A 1 224 ? 111.756 85.859 97.183 1.00 24.82 420 VAL A O 1
ATOM 1322 N N . ALA A 1 225 ? 111.485 83.835 98.133 1.00 20.68 421 ALA A N 1
ATOM 1323 C CA . ALA A 1 225 ? 112.846 83.829 98.654 1.00 21.86 421 ALA A CA 1
ATOM 1324 C C . ALA A 1 225 ? 113.785 83.278 97.586 1.00 22.50 421 ALA A C 1
ATOM 1325 O O . ALA A 1 225 ? 114.800 83.890 97.264 1.00 25.43 421 ALA A O 1
ATOM 1327 N N . ASP A 1 226 ? 113.415 82.140 97.016 1.00 19.77 422 ASP A N 1
ATOM 1328 C CA . ASP A 1 226 ? 114.212 81.482 95.984 1.00 21.61 422 ASP A CA 1
ATOM 1329 C C . ASP A 1 226 ? 113.337 80.447 95.262 1.00 22.24 422 ASP A C 1
ATOM 1330 O O . ASP A 1 226 ? 112.228 80.124 95.717 1.00 22.73 422 ASP A O 1
ATOM 1335 N N . PHE A 1 227 ? 113.794 79.944 94.124 1.00 21.47 423 PHE A N 1
ATOM 1336 C CA . PHE A 1 227 ? 112.983 78.973 93.384 1.00 22.03 423 PHE A CA 1
ATOM 1337 C C . PHE A 1 227 ? 113.817 78.215 92.386 1.00 23.07 423 PHE A C 1
ATOM 1338 O O . PHE A 1 227 ? 114.936 78.615 92.081 1.00 25.38 423 PHE A O 1
ATOM 1346 N N . ALA A 1 228 ? 113.265 77.126 91.858 1.00 25.42 424 ALA A N 1
ATOM 1347 C CA . ALA A 1 228 ? 113.984 76.356 90.846 1.00 24.55 424 ALA A CA 1
ATOM 1348 C C . ALA A 1 228 ? 113.034 75.558 89.979 1.00 23.74 424 ALA A C 1
ATOM 1349 O O . ALA A 1 228 ? 111.980 75.118 90.438 1.00 22.59 424 ALA A O 1
ATOM 1351 N N . TRP A 1 229 ? 113.415 75.383 88.719 1.00 23.61 425 TRP A N 1
ATOM 1352 C CA . TRP A 1 229 ? 112.731 74.461 87.821 1.00 25.03 425 TRP A CA 1
ATOM 1353 C C . TRP A 1 229 ? 112.906 73.031 88.287 1.00 23.34 425 TRP A C 1
ATOM 1354 O O . TRP A 1 229 ? 114.006 72.638 88.698 1.00 21.30 425 TRP A O 1
ATOM 1365 N N . TRP A 1 230 ? 111.833 72.252 88.220 1.00 20.46 426 TRP A N 1
ATOM 1366 C CA . TRP A 1 230 ? 111.992 70.798 88.292 1.00 23.16 426 TRP A CA 1
ATOM 1367 C C . TRP A 1 230 ? 112.916 70.357 87.151 1.00 25.27 426 TRP A C 1
ATOM 1368 O O . TRP A 1 230 ? 112.849 70.909 86.049 1.00 24.48 426 TRP A O 1
ATOM 1379 N N . SER A 1 231 ? 113.751 69.350 87.392 1.00 26.33 427 SER A N 1
ATOM 1380 C CA . SER A 1 231 ? 114.738 68.951 86.393 1.00 28.58 427 SER A CA 1
ATOM 1381 C C . SER A 1 231 ? 114.088 68.393 85.109 1.00 27.74 427 SER A C 1
ATOM 1382 O O . SER A 1 231 ? 114.710 68.395 84.063 1.00 30.08 427 SER A O 1
ATOM 1385 N N . ASP A 1 232 ? 112.841 67.947 85.176 1.00 24.69 428 ASP A N 1
ATOM 1386 C CA . ASP A 1 232 ? 112.164 67.490 83.967 1.00 26.63 428 ASP A CA 1
ATOM 1387 C C . ASP A 1 232 ? 111.402 68.610 83.253 1.00 25.47 428 ASP A C 1
ATOM 1388 O O . ASP A 1 232 ? 110.711 68.369 82.281 1.00 25.81 428 ASP A O 1
ATOM 1393 N N . GLY A 1 233 ? 111.505 69.834 83.761 1.00 29.37 429 GLY A N 1
ATOM 1394 C CA . GLY A 1 233 ? 110.844 70.966 83.135 1.00 23.62 429 GLY A CA 1
ATOM 1395 C C . GLY A 1 233 ? 109.336 71.034 83.283 1.00 25.35 429 GLY A C 1
ATOM 1396 O O . GLY A 1 233 ? 108.716 71.927 82.712 1.00 25.69 429 GLY A O 1
ATOM 1397 N N . ASN A 1 234 ? 108.734 70.136 84.063 1.00 24.85 430 ASN A N 1
ATOM 1398 C CA . ASN A 1 234 ? 107.274 70.099 84.161 1.00 24.14 430 ASN A CA 1
ATOM 1399 C C . ASN A 1 234 ? 106.685 70.967 85.287 1.00 25.13 430 ASN A C 1
ATOM 1400 O O . ASN A 1 234 ? 105.467 71.043 85.468 1.00 25.97 430 ASN A O 1
ATOM 1405 N N . GLY A 1 235 ? 107.534 71.642 86.043 1.00 24.26 431 GLY A N 1
ATOM 1406 C CA . GLY A 1 235 ? 107.023 72.465 87.117 1.00 22.27 431 GLY A CA 1
ATOM 1407 C C . GLY A 1 235 ? 108.146 73.163 87.839 1.00 23.10 431 GLY A C 1
ATOM 1408 O O . GLY A 1 235 ? 109.312 73.073 87.414 1.00 23.87 431 GLY A O 1
ATOM 1409 N N . LEU A 1 236 ? 107.798 73.866 88.914 1.00 19.67 432 LEU A N 1
ATOM 1410 C CA . LEU A 1 236 ? 108.776 74.591 89.720 1.00 21.72 432 LEU A CA 1
ATOM 1411 C C . LEU A 1 236 ? 108.534 74.403 91.221 1.00 21.59 432 LEU A C 1
ATOM 1412 O O . LEU A 1 236 ? 107.417 74.125 91.673 1.00 20.14 432 LEU A O 1
ATOM 1417 N N . THR A 1 237 ? 109.611 74.546 91.977 1.00 19.06 433 THR A N 1
ATOM 1418 C CA . THR A 1 237 ? 109.558 74.592 93.422 1.00 21.30 433 THR A CA 1
ATOM 1419 C C . THR A 1 237 ? 109.836 76.046 93.830 1.00 23.63 433 THR A C 1
ATOM 1420 O O . THR A 1 237 ? 110.840 76.623 93.421 1.00 21.50 433 THR A O 1
ATOM 1424 N N . ILE A 1 238 ? 108.936 76.644 94.603 1.00 19.36 434 ILE A N 1
ATOM 1425 C CA . ILE A 1 238 ? 109.058 78.067 94.925 1.00 21.21 434 ILE A CA 1
ATOM 1426 C C . ILE A 1 238 ? 109.071 78.291 96.442 1.00 22.38 434 ILE A C 1
ATOM 1427 O O . ILE A 1 238 ? 108.042 78.145 97.100 1.00 22.48 434 ILE A O 1
ATOM 1432 N N . ALA A 1 239 ? 110.224 78.628 97.000 1.00 17.60 435 ALA A N 1
ATOM 1433 C CA . ALA A 1 239 ? 110.302 78.856 98.443 1.00 20.34 435 ALA A CA 1
ATOM 1434 C C . ALA A 1 239 ? 109.836 80.277 98.758 1.00 21.90 435 ALA A C 1
ATOM 1435 O O . ALA A 1 239 ? 110.430 81.243 98.302 1.00 24.97 435 ALA A O 1
ATOM 1437 N N . GLY A 1 240 ? 108.760 80.401 99.521 1.00 23.43 436 GLY A N 1
ATOM 1438 C CA . GLY A 1 240 ? 108.293 81.691 99.964 1.00 20.37 436 GLY A CA 1
ATOM 1439 C C . GLY A 1 240 ? 109.125 82.253 101.105 1.00 27.04 436 GLY A C 1
ATOM 1440 O O . GLY A 1 240 ? 109.837 81.517 101.802 1.00 24.18 436 GLY A O 1
ATOM 1441 N N . ARG A 1 241 ? 109.027 83.567 101.313 1.00 24.43 437 ARG A N 1
ATOM 1442 C CA . ARG A 1 241 ? 109.699 84.190 102.444 1.00 22.97 437 ARG A CA 1
ATOM 1443 C C . ARG A 1 241 ? 108.896 83.972 103.715 1.00 25.00 437 ARG A C 1
ATOM 1444 O O . ARG A 1 241 ? 109.312 84.387 104.778 1.00 24.50 437 ARG A O 1
ATOM 1452 N N . ASP A 1 242 ? 107.744 83.322 103.606 1.00 23.72 438 ASP A N 1
ATOM 1453 C CA . ASP A 1 242 ? 106.942 83.001 104.788 1.00 23.27 438 ASP A CA 1
ATOM 1454 C C . ASP A 1 242 ? 107.252 81.609 105.375 1.00 24.95 438 ASP A C 1
ATOM 1455 O O . ASP A 1 242 ? 106.560 81.148 106.273 1.00 25.83 438 ASP A O 1
ATOM 1460 N N . GLY A 1 243 ? 108.269 80.928 104.851 1.00 25.93 439 GLY A N 1
ATOM 1461 C CA . GLY A 1 243 ? 108.591 79.583 105.321 1.00 24.00 439 GLY A CA 1
ATOM 1462 C C . GLY A 1 243 ? 107.872 78.431 104.622 1.00 24.48 439 GLY A C 1
ATOM 1463 O O . GLY A 1 243 ? 108.137 77.261 104.910 1.00 22.96 439 GLY A O 1
ATOM 1464 N N . GLN A 1 244 ? 106.964 78.753 103.707 1.00 22.40 440 GLN A N 1
ATOM 1465 C CA . GLN A 1 244 ? 106.264 77.738 102.929 1.00 22.00 440 GLN A CA 1
ATOM 1466 C C . GLN A 1 244 ? 106.953 77.519 101.591 1.00 24.73 440 GLN A C 1
ATOM 1467 O O . GLN A 1 244 ? 107.647 78.403 101.076 1.00 24.04 440 GLN A O 1
ATOM 1473 N N . VAL A 1 245 ? 106.749 76.334 101.029 1.00 21.97 441 VAL A N 1
ATOM 1474 C CA . VAL A 1 245 ? 107.307 75.977 99.744 1.00 17.40 441 VAL A CA 1
ATOM 1475 C C . VAL A 1 245 ? 106.176 75.519 98.832 1.00 21.94 441 VAL A C 1
ATOM 1476 O O . VAL A 1 245 ? 105.350 74.673 99.213 1.00 18.80 441 VAL A O 1
ATOM 1480 N N . THR A 1 246 ? 106.157 76.047 97.612 1.00 19.38 442 THR A N 1
ATOM 1481 C CA . THR A 1 246 ? 105.057 75.763 96.716 1.00 19.97 442 THR A CA 1
ATOM 1482 C C . THR A 1 246 ? 105.534 74.872 95.581 1.00 19.41 442 THR A C 1
ATOM 1483 O O . THR A 1 246 ? 106.533 75.168 94.948 1.00 20.96 442 THR A O 1
ATOM 1487 N N . GLU A 1 247 ? 104.847 73.754 95.347 1.00 22.90 443 GLU A N 1
ATOM 1488 C CA . GLU A 1 247 ? 105.132 72.947 94.156 1.00 22.47 443 GLU A CA 1
ATOM 1489 C C . GLU A 1 247 ? 104.086 73.301 93.110 1.00 22.34 443 GLU A C 1
ATOM 1490 O O . GLU A 1 247 ? 102.884 73.159 93.350 1.00 24.27 443 GLU A O 1
ATOM 1496 N N . TRP A 1 248 ? 104.538 73.805 91.968 1.00 22.93 444 TRP A N 1
ATOM 1497 C CA . TRP A 1 248 ? 103.633 74.330 90.947 1.00 22.38 444 TRP A CA 1
ATOM 1498 C C . TRP A 1 248 ? 103.908 73.619 89.640 1.00 23.36 444 TRP A C 1
ATOM 1499 O O . TRP A 1 248 ? 105.059 73.481 89.231 1.00 22.06 444 TRP A O 1
ATOM 1510 N N . SER A 1 249 ? 102.846 73.187 88.984 1.00 22.04 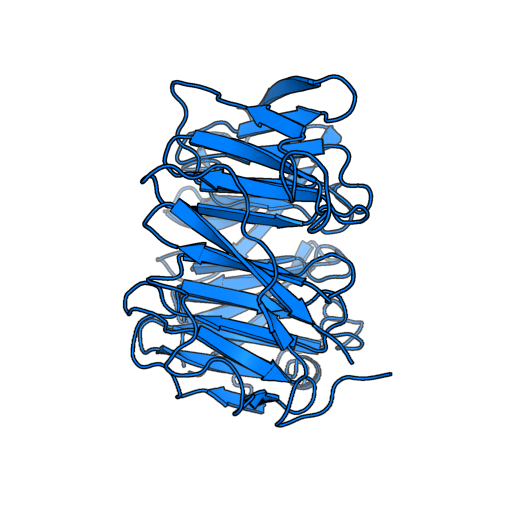445 SER A N 1
ATOM 1511 C CA . SER A 1 249 ? 102.957 72.381 87.778 1.00 23.61 445 SER A CA 1
ATOM 1512 C C . SER A 1 249 ? 102.782 73.193 86.483 1.00 21.75 445 SER A C 1
ATOM 1513 O O . SER A 1 249 ? 101.836 73.969 86.374 1.00 24.35 445 SER A O 1
ATOM 1516 N N . MET A 1 250 ? 103.690 73.025 85.519 1.00 25.27 446 MET A N 1
ATOM 1517 C CA . MET A 1 250 ? 103.519 73.585 84.161 1.00 24.54 446 MET A CA 1
ATOM 1518 C C . MET A 1 250 ? 102.434 72.843 83.377 1.00 27.76 446 MET A C 1
ATOM 1519 O O . MET A 1 250 ? 101.880 73.379 82.422 1.00 28.47 446 MET A O 1
ATOM 1524 N N . ILE A 1 251 ? 102.173 71.593 83.759 1.00 23.57 447 ILE A N 1
ATOM 1525 C CA . ILE A 1 251 ? 101.239 70.745 83.036 1.00 25.37 447 ILE A CA 1
ATOM 1526 C C . ILE A 1 251 ? 99.798 71.179 83.287 1.00 25.89 447 ILE A C 1
ATOM 1527 O O . ILE A 1 251 ? 98.998 71.283 82.358 1.00 26.11 447 ILE A O 1
ATOM 1532 N N . THR A 1 252 ? 99.484 71.462 84.544 1.00 23.84 448 THR A N 1
ATOM 1533 C CA . THR A 1 252 ? 98.161 71.920 84.927 1.00 23.80 448 THR A CA 1
ATOM 1534 C C . THR A 1 252 ? 98.093 73.448 85.044 1.00 25.86 448 THR A C 1
ATOM 1535 O O . THR A 1 252 ? 97.014 74.016 85.173 1.00 22.54 448 THR A O 1
ATOM 1539 N N . ARG A 1 253 ? 99.261 74.093 85.007 1.00 25.33 449 ARG A N 1
ATOM 1540 C CA . ARG A 1 253 ? 99.399 75.540 85.249 1.00 25.71 449 ARG A CA 1
ATOM 1541 C C . ARG A 1 253 ? 98.762 75.948 86.560 1.00 25.72 449 ARG A C 1
ATOM 1542 O O . ARG A 1 253 ? 98.137 76.989 86.650 1.00 25.14 449 ARG A O 1
ATOM 1550 N N . ARG A 1 254 ? 98.897 75.114 87.578 1.00 27.35 450 ARG A N 1
ATOM 1551 C CA . ARG A 1 254 ? 98.388 75.483 88.880 1.00 25.52 450 ARG A CA 1
ATOM 1552 C C . ARG A 1 254 ? 99.194 74.815 89.984 1.00 26.20 450 ARG A C 1
ATOM 1553 O O . ARG A 1 254 ? 100.053 73.949 89.732 1.00 23.82 450 ARG A O 1
ATOM 1561 N N . THR A 1 255 ? 98.933 75.254 91.208 1.00 25.65 451 THR A N 1
ATOM 1562 C CA . THR A 1 255 ? 99.641 74.755 92.367 1.00 25.86 451 THR A CA 1
ATOM 1563 C C . THR A 1 255 ? 99.277 73.301 92.617 1.00 23.46 451 THR A C 1
ATOM 1564 O O . THR A 1 255 ? 98.118 72.959 92.614 1.00 31.83 451 THR A O 1
ATOM 1568 N N . VAL A 1 256 ? 100.276 72.447 92.816 1.00 25.24 452 VAL A N 1
ATOM 1569 C CA . VAL A 1 256 ? 100.063 71.043 93.180 1.00 24.90 452 VAL A CA 1
ATOM 1570 C C . VAL A 1 256 ? 99.855 70.935 94.694 1.00 26.75 452 VAL A C 1
ATOM 1571 O O . VAL A 1 256 ? 98.937 70.262 95.188 1.00 28.91 452 VAL A O 1
ATOM 1575 N N . GLY A 1 257 ? 100.706 71.617 95.447 1.00 23.90 453 GLY A N 1
ATOM 1576 C CA . GLY A 1 257 ? 100.513 71.679 96.880 1.00 22.89 453 GLY A CA 1
ATOM 1577 C C . GLY A 1 257 ? 101.507 72.571 97.567 1.00 22.99 453 GLY A C 1
ATOM 1578 O O . GLY A 1 257 ? 102.437 73.085 96.957 1.00 24.66 453 GLY A O 1
ATOM 1579 N N . ILE A 1 258 ? 101.307 72.767 98.857 1.00 25.44 454 ILE A N 1
ATOM 1580 C CA . ILE A 1 258 ? 102.162 73.660 99.613 1.00 25.89 454 ILE A CA 1
ATOM 1581 C C . ILE A 1 258 ? 102.617 72.973 100.895 1.00 27.40 454 ILE A C 1
ATOM 1582 O O . ILE A 1 258 ? 101.806 72.442 101.655 1.00 26.49 454 ILE A O 1
ATOM 1587 N N . TRP A 1 259 ? 103.908 73.008 101.161 1.00 23.55 455 TRP A N 1
ATOM 1588 C CA . TRP A 1 259 ? 104.384 72.413 102.388 1.00 25.50 455 TRP A CA 1
ATOM 1589 C C . TRP A 1 259 ? 105.227 73.387 103.186 1.00 23.88 455 TRP A C 1
ATOM 1590 O O . TRP A 1 259 ? 105.683 74.402 102.667 1.00 23.07 455 TRP A O 1
ATOM 1601 N N . ARG A 1 260 ? 105.414 73.063 104.458 1.00 26.75 456 ARG A N 1
ATOM 1602 C CA . ARG A 1 260 ? 106.115 73.927 105.396 1.00 24.53 456 ARG A CA 1
ATOM 1603 C C . ARG A 1 260 ? 107.545 73.419 105.597 1.00 22.82 456 ARG A C 1
ATOM 1604 O O . ARG A 1 260 ? 107.768 72.241 105.801 1.00 27.48 456 ARG A O 1
ATOM 1612 N N . ASP A 1 261 ? 108.513 74.307 105.485 1.00 22.59 457 ASP A N 1
ATOM 1613 C CA . ASP A 1 261 ? 109.896 73.987 105.804 1.00 25.63 457 ASP A CA 1
ATOM 1614 C C . ASP A 1 261 ? 110.103 74.297 107.302 1.00 31.54 457 ASP A C 1
ATOM 1615 O O . ASP A 1 261 ? 109.958 75.439 107.723 1.00 29.44 457 ASP A O 1
ATOM 1620 N N . GLU A 1 262 ? 110.394 73.277 108.109 1.00 32.68 458 GLU A N 1
ATOM 1621 C CA . GLU A 1 262 ? 110.367 73.430 109.576 1.00 38.75 458 GLU A CA 1
ATOM 1622 C C . GLU A 1 262 ? 111.430 74.387 110.100 1.00 35.30 458 GLU A C 1
ATOM 1623 O O . GLU A 1 262 ? 112.442 74.614 109.431 1.00 38.34 458 GLU A O 1
ATOM 1629 N N . GLY A 1 267 ? 113.184 81.118 104.511 1.00 41.46 463 GLY A N 1
ATOM 1630 C CA . GLY A 1 267 ? 114.473 80.667 104.022 1.00 40.03 463 GLY A CA 1
ATOM 1631 C C . GLY A 1 267 ? 115.222 81.714 103.220 1.00 43.41 463 GLY A C 1
ATOM 1632 O O . GLY A 1 267 ? 114.696 82.787 102.905 1.00 55.52 463 GLY A O 1
ATOM 1633 N N . THR A 1 268 ? 116.469 81.415 102.897 1.00 43.21 464 THR A N 1
ATOM 1634 C CA . THR A 1 268 ? 117.230 82.277 102.011 1.00 40.92 464 THR A CA 1
ATOM 1635 C C . THR A 1 268 ? 117.397 81.614 100.632 1.00 34.38 464 THR A C 1
ATOM 1636 O O . THR A 1 268 ? 116.828 82.087 99.654 1.00 38.12 464 THR A O 1
ATOM 1640 N N . VAL A 1 269 ? 118.164 80.529 100.567 1.00 33.03 465 VAL A N 1
ATOM 1641 C CA . VAL A 1 269 ? 118.488 79.865 99.308 1.00 29.63 465 VAL A CA 1
ATOM 1642 C C . VAL A 1 269 ? 118.007 78.411 99.251 1.00 29.60 465 VAL A C 1
ATOM 1643 O O . VAL A 1 269 ? 117.853 77.747 100.271 1.00 28.64 465 VAL A O 1
ATOM 1647 N N . MET A 1 270 ? 117.839 77.916 98.031 1.00 25.72 466 MET A N 1
ATOM 1648 C CA . MET A 1 270 ? 117.134 76.667 97.759 1.00 24.40 466 MET A CA 1
ATOM 1649 C C . MET A 1 270 ? 117.812 76.020 96.541 1.00 25.37 466 MET A C 1
ATOM 1650 O O . MET A 1 270 ? 118.287 76.728 95.660 1.00 27.82 466 MET A O 1
ATOM 1655 N N . ALA A 1 271 ? 117.875 74.700 96.478 1.00 25.24 467 ALA A N 1
ATOM 1656 C CA . ALA A 1 271 ? 118.282 74.032 95.241 1.00 26.10 467 ALA A CA 1
ATOM 1657 C C . ALA A 1 271 ? 117.659 72.640 95.125 1.00 25.55 467 ALA A C 1
ATOM 1658 O O . ALA A 1 271 ? 117.284 72.029 96.132 1.00 24.97 467 ALA A O 1
ATOM 1660 N N . LEU A 1 272 ? 117.557 72.142 93.895 1.00 23.88 468 LEU A N 1
ATOM 1661 C CA . LEU A 1 272 ? 117.074 70.786 93.632 1.00 23.30 468 LEU A CA 1
ATOM 1662 C C . LEU A 1 272 ? 118.168 69.947 92.975 1.00 30.05 468 LEU A C 1
ATOM 1663 O O . LEU A 1 272 ? 118.957 70.466 92.181 1.00 27.96 468 LEU A O 1
ATOM 1668 N N . GLY A 1 273 ? 118.209 68.653 93.291 1.00 26.51 469 GLY A N 1
ATOM 1669 C CA . GLY A 1 273 ? 119.159 67.756 92.662 1.00 27.48 469 GLY A CA 1
ATOM 1670 C C . GLY A 1 273 ? 118.895 66.283 92.938 1.00 29.64 469 GLY A C 1
ATOM 1671 O O . GLY A 1 273 ? 117.975 65.928 93.685 1.00 27.07 469 GLY A O 1
ATOM 1672 N N . GLY A 1 274 ? 119.718 65.425 92.340 1.00 29.10 470 GLY A N 1
ATOM 1673 C CA . GLY A 1 274 ? 119.586 63.993 92.534 1.00 33.30 470 GLY A CA 1
ATOM 1674 C C . GLY A 1 274 ? 118.659 63.362 91.512 1.00 35.63 470 GLY A C 1
ATOM 1675 O O . GLY A 1 274 ? 117.682 63.976 91.085 1.00 34.58 470 GLY A O 1
ATOM 1676 N N . ARG A 1 275 ? 118.983 62.135 91.115 1.00 42.56 471 ARG A N 1
ATOM 1677 C CA . ARG A 1 275 ? 118.182 61.375 90.154 1.00 44.90 471 ARG A CA 1
ATOM 1678 C C . ARG A 1 275 ? 117.093 60.600 90.873 1.00 37.79 471 ARG A C 1
ATOM 1679 O O . ARG A 1 275 ? 117.213 60.310 92.053 1.00 38.77 471 ARG A O 1
ATOM 1687 N N . ASN A 1 276 ? 116.038 60.269 90.143 1.00 40.31 472 ASN A N 1
ATOM 1688 C CA . ASN A 1 276 ? 115.018 59.319 90.586 1.00 36.94 472 ASN A CA 1
ATOM 1689 C C . ASN A 1 276 ? 114.191 59.753 91.788 1.00 40.81 472 ASN A C 1
ATOM 1690 O O . ASN A 1 276 ? 113.748 58.912 92.579 1.00 41.97 472 ASN A O 1
ATOM 1695 N N . GLY A 1 277 ? 113.934 61.053 91.909 1.00 35.93 473 GLY A N 1
ATOM 1696 C CA . GLY A 1 277 ? 112.902 61.504 92.825 1.00 36.63 473 GLY A CA 1
ATOM 1697 C C . GLY A 1 277 ? 111.542 61.109 92.268 1.00 37.25 473 GLY A C 1
ATOM 1698 O O . GLY A 1 277 ? 111.467 60.361 91.297 1.00 39.21 473 GLY A O 1
ATOM 1699 N N . PRO A 1 278 ? 110.456 61.639 92.846 1.00 32.52 474 PRO A N 1
ATOM 1700 C CA . PRO A 1 278 ? 109.119 61.292 92.352 1.00 31.86 474 PRO A CA 1
ATOM 1701 C C . PRO A 1 278 ? 108.858 61.797 90.917 1.00 34.13 474 PRO A C 1
ATOM 1702 O O . PRO A 1 278 ? 109.001 62.990 90.660 1.00 32.82 474 PRO A O 1
ATOM 1706 N N . ALA A 1 279 ? 108.486 60.900 90.002 1.00 32.83 475 ALA A N 1
ATOM 1707 C CA . ALA A 1 279 ? 108.220 61.269 88.607 1.00 35.29 475 ALA A CA 1
ATOM 1708 C C . ALA A 1 279 ? 107.093 62.290 88.461 1.00 33.82 475 ALA A C 1
ATOM 1709 O O . ALA A 1 279 ? 107.087 63.107 87.527 1.00 33.66 475 ALA A O 1
ATOM 1711 N N . GLU A 1 280 ? 106.144 62.245 89.377 1.00 28.57 476 GLU A N 1
ATOM 1712 C CA . GLU A 1 280 ? 104.978 63.102 89.280 1.00 32.77 476 GLU A CA 1
ATOM 1713 C C . GLU A 1 280 ? 105.218 64.493 89.899 1.00 34.47 476 GLU A C 1
ATOM 1714 O O . GLU A 1 280 ? 104.341 65.353 89.878 1.00 33.41 476 GLU A O 1
ATOM 1720 N N . LEU A 1 281 ? 106.413 64.711 90.436 1.00 29.59 477 LEU A N 1
ATOM 1721 C CA . LEU A 1 281 ? 106.759 65.995 91.009 1.00 27.78 477 LEU A CA 1
ATOM 1722 C C . LEU A 1 281 ? 108.127 66.457 90.510 1.00 27.81 477 LEU A C 1
ATOM 1723 O O . LEU A 1 281 ? 108.903 67.067 91.247 1.00 27.01 477 LEU A O 1
ATOM 1728 N N . GLY A 1 282 ? 108.429 66.148 89.254 1.00 28.30 478 GLY A N 1
ATOM 1729 C CA . GLY A 1 282 ? 109.616 66.689 88.620 1.00 27.25 478 GLY A CA 1
ATOM 1730 C C . GLY A 1 282 ? 110.868 65.832 88.558 1.00 30.50 478 GLY A C 1
ATOM 1731 O O . GLY A 1 282 ? 111.793 66.169 87.824 1.00 33.25 478 GLY A O 1
ATOM 1732 N N . GLY A 1 283 ? 110.933 64.755 89.336 1.00 29.60 479 GLY A N 1
ATOM 1733 C CA . GLY A 1 283 ? 112.041 63.826 89.208 1.00 29.18 479 GLY A CA 1
ATOM 1734 C C . GLY A 1 283 ? 113.274 64.058 90.066 1.00 35.31 479 GLY A C 1
ATOM 1735 O O . GLY A 1 283 ? 114.130 63.168 90.172 1.00 33.82 479 GLY A O 1
ATOM 1736 N N . ASP A 1 284 ? 113.392 65.246 90.657 1.00 31.04 480 ASP A N 1
ATOM 1737 C CA . ASP A 1 284 ? 114.486 65.528 91.580 1.00 27.84 480 ASP A CA 1
ATOM 1738 C C . ASP A 1 284 ? 114.333 64.740 92.862 1.00 27.12 480 ASP A C 1
ATOM 1739 O O . ASP A 1 284 ? 113.255 64.706 93.434 1.00 28.46 480 ASP A O 1
ATOM 1744 N N . ARG A 1 285 ? 115.410 64.114 93.326 1.00 31.49 481 ARG A N 1
ATOM 1745 C CA . ARG A 1 285 ? 115.335 63.348 94.568 1.00 29.74 481 ARG A CA 1
ATOM 1746 C C . ARG A 1 285 ? 115.347 64.266 95.789 1.00 27.18 481 ARG A C 1
ATOM 1747 O O . ARG A 1 285 ? 114.660 64.006 96.773 1.00 27.79 481 ARG A O 1
ATOM 1755 N N . TRP A 1 286 ? 116.108 65.351 95.711 1.00 26.28 482 TRP A N 1
ATOM 1756 C CA . TRP A 1 286 ? 116.386 66.173 96.886 1.00 27.00 482 TRP A CA 1
ATOM 1757 C C . TRP A 1 286 ? 115.975 67.642 96.731 1.00 28.16 482 TRP A C 1
ATOM 1758 O O . TRP A 1 286 ? 116.163 68.235 95.676 1.00 24.67 482 TRP A O 1
ATOM 1769 N N . VAL A 1 287 ? 115.443 68.229 97.797 1.00 24.96 483 VAL A N 1
ATOM 1770 C CA . VAL A 1 287 ? 115.398 69.671 97.889 1.00 23.54 483 VAL A CA 1
ATOM 1771 C C . VAL A 1 287 ? 116.194 70.102 99.113 1.00 23.24 483 VAL A C 1
ATOM 1772 O O . VAL A 1 287 ? 116.024 69.550 100.214 1.00 25.14 483 VAL A O 1
ATOM 1776 N N . ALA A 1 288 ? 117.102 71.047 98.905 1.00 19.36 484 ALA A N 1
ATOM 1777 C CA . ALA A 1 288 ? 117.907 71.602 99.983 1.00 25.40 484 ALA A CA 1
ATOM 1778 C C . ALA A 1 288 ? 117.545 73.069 100.203 1.00 24.71 484 ALA A C 1
ATOM 1779 O O . ALA A 1 288 ? 117.567 73.863 99.264 1.00 25.67 484 ALA A O 1
ATOM 1781 N N . ILE A 1 289 ? 117.213 73.414 101.438 1.00 24.05 485 ILE A N 1
ATOM 1782 C CA . ILE A 1 289 ? 116.844 74.780 101.803 1.00 27.08 485 ILE A CA 1
ATOM 1783 C C . ILE A 1 289 ? 117.710 75.338 102.936 1.00 28.31 485 ILE A C 1
ATOM 1784 O O . ILE A 1 289 ? 117.769 74.752 104.019 1.00 28.46 485 ILE A O 1
ATOM 1789 N N . GLY A 1 290 ? 118.357 76.472 102.702 1.00 28.59 486 GLY A N 1
ATOM 1790 C CA . GLY A 1 290 ? 119.208 77.082 103.707 1.00 27.67 486 GLY A CA 1
ATOM 1791 C C . GLY A 1 290 ? 118.537 78.253 104.397 1.00 32.10 486 GLY A C 1
ATOM 1792 O O . GLY A 1 290 ? 117.508 78.742 103.925 1.00 35.31 486 GLY A O 1
ATOM 1793 N N . SER A 1 291 ? 119.101 78.710 105.511 1.00 30.27 487 SER A N 1
ATOM 1794 C CA . SER A 1 291 ? 118.522 79.850 106.219 1.00 34.67 487 SER A CA 1
ATOM 1795 C C . SER A 1 291 ? 119.592 80.769 106.820 1.00 34.07 487 SER A C 1
ATOM 1796 O O . SER A 1 291 ? 120.781 80.456 106.777 1.00 32.56 487 SER A O 1
ATOM 1799 N N . ASN A 1 292 ? 119.150 81.898 107.377 1.00 34.72 488 ASN A N 1
ATOM 1800 C CA . ASN A 1 292 ? 120.026 82.874 108.036 1.00 35.74 488 ASN A CA 1
ATOM 1801 C C . ASN A 1 292 ? 120.782 82.294 109.231 1.00 38.10 488 ASN A C 1
ATOM 1802 O O . ASN A 1 292 ? 121.829 82.808 109.624 1.00 40.05 488 ASN A O 1
ATOM 1807 N N . SER A 1 293 ? 120.241 81.234 109.814 1.00 33.95 489 SER A N 1
ATOM 1808 C CA . SER A 1 293 ? 120.835 80.636 110.997 1.00 36.49 489 SER A CA 1
ATOM 1809 C C . SER A 1 293 ? 122.077 79.814 110.677 1.00 37.24 489 SER A C 1
ATOM 1810 O O . SER A 1 293 ? 122.838 79.486 111.573 1.00 38.88 489 SER A O 1
ATOM 1813 N N . GLY A 1 294 ? 122.277 79.481 109.404 1.00 33.51 490 GLY A N 1
ATOM 1814 C CA . GLY A 1 294 ? 123.374 78.609 109.014 1.00 34.74 490 GLY A CA 1
ATOM 1815 C C . GLY A 1 294 ? 122.978 77.145 108.822 1.00 33.37 490 GLY A C 1
ATOM 1816 O O . GLY A 1 294 ? 123.737 76.338 108.292 1.00 36.14 490 GLY A O 1
ATOM 1817 N N . ILE A 1 295 ? 121.777 76.808 109.254 1.00 28.17 491 ILE A N 1
ATOM 1818 C CA . ILE A 1 295 ? 121.229 75.471 109.103 1.00 29.53 491 ILE A CA 1
ATOM 1819 C C . ILE A 1 295 ? 120.779 75.197 107.676 1.00 30.36 491 ILE A C 1
ATOM 1820 O O . ILE A 1 295 ? 120.143 76.044 107.036 1.00 33.38 491 ILE A O 1
ATOM 1825 N N . LEU A 1 296 ? 121.128 74.020 107.169 1.00 27.88 492 LEU A N 1
ATOM 1826 C CA . LEU A 1 296 ? 120.626 73.553 105.881 1.00 28.09 492 LEU A CA 1
ATOM 1827 C C . LEU A 1 296 ? 119.737 72.322 106.061 1.00 29.16 492 LEU A C 1
ATOM 1828 O O . LEU A 1 296 ? 120.181 71.298 106.597 1.00 24.24 492 LEU A O 1
ATOM 1833 N N . ASN A 1 297 ? 118.491 72.435 105.601 1.00 27.21 493 ASN A N 1
ATOM 1834 C CA . ASN A 1 297 ? 117.540 71.334 105.608 1.00 24.95 493 ASN A CA 1
ATOM 1835 C C . ASN A 1 297 ? 117.498 70.652 104.254 1.00 27.89 493 ASN A C 1
ATOM 1836 O O . ASN A 1 297 ? 117.345 71.325 103.224 1.00 24.30 493 ASN A O 1
ATOM 1841 N N . VAL A 1 298 ? 117.618 69.324 104.260 1.00 23.32 494 VAL A N 1
ATOM 1842 C CA . VAL A 1 298 ? 117.502 68.524 103.051 1.00 22.33 494 VAL A CA 1
ATOM 1843 C C . VAL A 1 298 ? 116.333 67.556 103.198 1.00 24.46 494 VAL A C 1
ATOM 1844 O O . VAL A 1 298 ? 116.235 66.841 104.192 1.00 25.54 494 VAL A O 1
ATOM 1848 N N . TYR A 1 299 ? 115.425 67.567 102.225 1.00 26.01 495 TYR A N 1
ATOM 1849 C CA . TYR A 1 299 ? 114.264 66.684 102.238 1.00 24.48 495 TYR A CA 1
ATOM 1850 C C . TYR A 1 299 ? 114.362 65.714 101.068 1.00 28.01 495 TYR A C 1
ATOM 1851 O O . TYR A 1 299 ? 114.816 66.080 99.983 1.00 23.84 495 TYR A O 1
ATOM 1860 N N . ASP A 1 300 ? 113.965 64.468 101.320 1.00 34.07 496 ASP A N 1
ATOM 1861 C CA . ASP A 1 300 ? 113.742 63.477 100.281 1.00 30.32 496 ASP A CA 1
ATOM 1862 C C . ASP A 1 300 ? 112.409 63.804 99.603 1.00 27.90 496 ASP A C 1
ATOM 1863 O O . ASP A 1 300 ? 111.366 63.707 100.225 1.00 28.93 496 ASP A O 1
ATOM 1868 N N . ARG A 1 301 ? 112.431 64.172 98.330 1.00 26.47 497 ARG A N 1
ATOM 1869 C CA . ARG A 1 301 ? 111.214 64.652 97.679 1.00 26.69 497 ARG A CA 1
ATOM 1870 C C . ARG A 1 301 ? 110.147 63.569 97.490 1.00 32.59 497 ARG A C 1
ATOM 1871 O O . ARG A 1 301 ? 108.960 63.883 97.340 1.00 30.38 497 ARG A O 1
ATOM 1879 N N . ASN A 1 302 ? 110.557 62.300 97.530 1.00 31.62 498 ASN A N 1
ATOM 1880 C CA . ASN A 1 302 ? 109.599 61.193 97.630 1.00 34.77 498 ASN A CA 1
ATOM 1881 C C . ASN A 1 302 ? 108.736 61.320 98.885 1.00 35.59 498 ASN A C 1
ATOM 1882 O O . ASN A 1 302 ? 107.603 60.865 98.902 1.00 38.52 498 ASN A O 1
ATOM 1887 N N . ASP A 1 303 ? 109.257 61.966 99.926 1.00 32.43 499 ASP A N 1
ATOM 1888 C CA . ASP A 1 303 ? 108.484 62.150 101.152 1.00 35.81 499 ASP A CA 1
ATOM 1889 C C . ASP A 1 303 ? 107.524 63.332 101.100 1.00 39.39 499 ASP A C 1
ATOM 1890 O O . ASP A 1 303 ? 106.848 63.619 102.088 1.00 39.01 499 ASP A O 1
ATOM 1895 N N . LEU A 1 304 ? 107.492 64.045 99.978 1.00 38.40 500 LEU A N 1
ATOM 1896 C CA . LEU A 1 304 ? 106.612 65.206 99.853 1.00 35.96 500 LEU A CA 1
ATOM 1897 C C . LEU A 1 304 ? 105.190 64.787 99.526 1.00 31.47 500 LEU A C 1
ATOM 1898 O O . LEU A 1 304 ? 104.238 65.477 99.882 1.00 34.35 500 LEU A O 1
ATOM 1903 N N . ILE A 1 305 ? 105.046 63.655 98.847 1.00 36.38 501 ILE A N 1
ATOM 1904 C CA . ILE A 1 305 ? 103.724 63.175 98.467 1.00 36.18 501 ILE A CA 1
ATOM 1905 C C . ILE A 1 305 ? 103.142 62.281 99.551 1.00 39.45 501 ILE A C 1
ATOM 1906 O O . ILE A 1 305 ? 103.811 61.388 100.062 1.00 42.59 501 ILE A O 1
ATOM 1911 N N . GLU A 1 306 ? 101.893 62.534 99.912 1.00 38.80 502 GLU A N 1
ATOM 1912 C CA . GLU A 1 306 ? 101.190 61.666 100.833 1.00 43.57 502 GLU A CA 1
ATOM 1913 C C . GLU A 1 306 ? 100.861 60.338 100.165 1.00 43.02 502 GLU A C 1
ATOM 1914 O O . GLU A 1 306 ? 100.128 60.315 99.176 1.00 44.65 502 GLU A O 1
ATOM 1920 N N . ILE A 1 328 ? 97.186 64.013 93.566 1.00 46.27 524 ILE A N 1
ATOM 1921 C CA . ILE A 1 328 ? 98.385 64.243 94.366 1.00 48.53 524 ILE A CA 1
ATOM 1922 C C . ILE A 1 328 ? 98.068 65.120 95.554 1.00 45.48 524 ILE A C 1
ATOM 1923 O O . ILE A 1 328 ? 97.521 66.212 95.398 1.00 45.00 524 ILE A O 1
ATOM 1928 N N . ARG A 1 329 ? 98.397 64.639 96.744 1.00 43.34 525 ARG A N 1
ATOM 1929 C CA . ARG A 1 329 ? 98.311 65.485 97.917 1.00 42.09 525 ARG A CA 1
ATOM 1930 C C . ARG A 1 329 ? 99.716 65.660 98.485 1.00 40.41 525 ARG A C 1
ATOM 1931 O O . ARG A 1 329 ? 100.433 64.686 98.738 1.00 35.80 525 ARG A O 1
ATOM 1939 N N . ILE A 1 330 ? 100.122 66.915 98.624 1.00 31.65 526 ILE A N 1
ATOM 1940 C CA . ILE A 1 330 ? 101.408 67.237 99.210 1.00 33.08 526 ILE A CA 1
ATOM 1941 C C . ILE A 1 330 ? 101.289 67.227 100.726 1.00 30.92 526 ILE A C 1
ATOM 1942 O O . ILE A 1 330 ? 100.357 67.789 101.286 1.00 31.79 526 ILE A O 1
ATOM 1947 N N . LYS A 1 331 ? 102.236 66.579 101.384 1.00 30.77 527 LYS A N 1
ATOM 1948 C CA . LYS A 1 331 ? 102.278 66.546 102.831 1.00 32.05 527 LYS A CA 1
ATOM 1949 C C . LYS A 1 331 ? 102.496 67.977 103.383 1.00 32.59 527 LYS A C 1
ATOM 1950 O O . LYS A 1 331 ? 103.327 68.713 102.853 1.00 28.98 527 LYS A O 1
ATOM 1956 N N . LYS A 1 332 ? 101.758 68.383 104.423 1.00 30.42 528 LYS A N 1
ATOM 1957 C CA . LYS A 1 332 ? 101.894 69.747 104.967 1.00 30.46 528 LYS A CA 1
ATOM 1958 C C . LYS A 1 332 ? 103.184 69.964 105.753 1.00 32.01 528 LYS A C 1
ATOM 1959 O O . LYS A 1 332 ? 103.824 71.026 105.639 1.00 27.23 528 LYS A O 1
ATOM 1965 N N . TYR A 1 333 ? 103.541 68.978 106.574 1.00 29.51 529 TYR A N 1
ATOM 1966 C CA . TYR A 1 333 ? 104.716 69.083 107.433 1.00 31.52 529 TYR A CA 1
ATOM 1967 C C . TYR A 1 333 ? 105.678 67.931 107.223 1.00 32.19 529 TYR A C 1
ATOM 1968 O O . TYR A 1 333 ? 105.827 67.072 108.091 1.00 30.48 529 TYR A O 1
ATOM 1977 N N . PRO A 1 334 ? 106.362 67.918 106.075 1.00 30.50 530 PRO A N 1
ATOM 1978 C CA . PRO A 1 334 ? 107.330 66.838 105.884 1.00 27.34 530 PRO A CA 1
ATOM 1979 C C . PRO A 1 334 ? 108.537 66.965 106.805 1.00 27.76 530 PRO A C 1
ATOM 1980 O O . PRO A 1 334 ? 108.867 68.042 107.304 1.00 30.68 530 PRO A O 1
ATOM 1984 N N . THR A 1 335 ? 109.192 65.835 107.008 1.00 31.92 531 THR A N 1
ATOM 1985 C CA . THR A 1 335 ? 110.341 65.708 107.888 1.00 29.01 531 THR A CA 1
ATOM 1986 C C . THR A 1 335 ? 111.610 65.685 107.051 1.00 24.84 531 THR A C 1
ATOM 1987 O O . THR A 1 335 ? 111.712 64.903 106.113 1.00 24.00 531 THR A O 1
ATOM 1991 N N . PRO A 1 336 ? 112.568 66.563 107.372 1.00 23.98 532 PRO A N 1
ATOM 1992 C CA . PRO A 1 336 ? 113.860 66.558 106.682 1.00 25.77 532 PRO A CA 1
ATOM 1993 C C . PRO A 1 336 ? 114.520 65.186 106.784 1.00 28.31 532 PRO A C 1
ATOM 1994 O O . PRO A 1 336 ? 114.345 64.504 107.786 1.00 29.17 532 PRO A O 1
ATOM 1998 N N . THR A 1 337 ? 115.242 64.772 105.755 1.00 29.00 533 THR A N 1
ATOM 1999 C CA . THR A 1 337 ? 116.066 63.581 105.858 1.00 26.11 533 THR A CA 1
ATOM 2000 C C . THR A 1 337 ? 117.320 63.908 106.667 1.00 28.02 533 THR A C 1
ATOM 2001 O O . THR A 1 337 ? 117.822 63.094 107.442 1.00 29.18 533 THR A O 1
ATOM 2005 N N . ARG A 1 338 ? 117.815 65.124 106.495 1.00 25.43 534 ARG A N 1
ATOM 2006 C CA . ARG A 1 338 ? 119.031 65.537 107.163 1.00 25.02 534 ARG A CA 1
ATOM 2007 C C . ARG A 1 338 ? 118.984 67.026 107.486 1.00 25.06 534 ARG A C 1
ATOM 2008 O O . ARG A 1 338 ? 118.555 67.851 106.667 1.00 24.03 534 ARG A O 1
ATOM 2016 N N . VAL A 1 339 ? 119.397 67.368 108.696 1.00 27.19 535 VAL A N 1
ATOM 2017 C CA . VAL A 1 339 ? 119.549 68.772 109.077 1.00 27.70 535 VAL A CA 1
ATOM 2018 C C . VAL A 1 339 ? 121.023 69.011 109.363 1.00 27.45 535 VAL A C 1
ATOM 2019 O O . VAL A 1 339 ? 121.589 68.379 110.252 1.00 28.67 535 VAL A O 1
ATOM 2023 N N . PHE A 1 340 ? 121.637 69.905 108.594 1.00 27.25 536 PHE A N 1
ATOM 2024 C CA . PHE A 1 340 ? 123.063 70.195 108.702 1.00 29.34 536 PHE A CA 1
ATOM 2025 C C . PHE A 1 340 ? 123.275 71.379 109.618 1.00 33.13 536 PHE A C 1
ATOM 2026 O O . PHE A 1 340 ? 122.668 72.436 109.416 1.00 34.40 536 PHE A O 1
ATOM 2034 N N . GLU A 1 341 ? 124.141 71.218 110.613 1.00 32.87 537 GLU A N 1
ATOM 2035 C CA . GLU A 1 341 ? 124.397 72.288 111.575 1.00 39.51 537 GLU A CA 1
ATOM 2036 C C . GLU A 1 341 ? 125.854 72.733 111.601 1.00 38.32 537 GLU A C 1
ATOM 2037 O O . GLU A 1 341 ? 126.260 73.455 112.514 1.00 37.28 537 GLU A O 1
ATOM 2043 N N . GLN A 1 342 ? 126.629 72.292 110.609 1.00 35.12 538 GLN A N 1
ATOM 2044 C CA . GLN A 1 342 ? 128.057 72.603 110.539 1.00 35.95 538 GLN A CA 1
ATOM 2045 C C . GLN A 1 342 ? 128.356 74.108 110.480 1.00 38.40 538 GLN A C 1
ATOM 2046 O O . GLN A 1 342 ? 129.332 74.571 111.074 1.00 41.35 538 GLN A O 1
ATOM 2052 N N . LEU A 1 343 ? 127.530 74.867 109.761 1.00 40.56 539 LEU A N 1
ATOM 2053 C CA . LEU A 1 343 ? 127.745 76.311 109.611 1.00 36.14 539 LEU A CA 1
ATOM 2054 C C . LEU A 1 343 ? 126.870 77.125 110.559 1.00 38.89 539 LEU A C 1
ATOM 2055 O O . LEU A 1 343 ? 125.726 76.750 110.855 1.00 38.51 539 LEU A O 1
ATOM 2060 N N . THR A 1 344 ? 127.412 78.241 111.035 1.00 36.73 540 THR A N 1
ATOM 2061 C CA . THR A 1 344 ? 126.717 79.069 112.016 1.00 40.68 540 THR A CA 1
ATOM 2062 C C . THR A 1 344 ? 126.235 80.404 111.436 1.00 41.35 540 THR A C 1
ATOM 2063 O O . THR A 1 344 ? 125.495 81.147 112.093 1.00 40.60 540 THR A O 1
ATOM 2067 N N . THR A 1 345 ? 126.666 80.713 110.214 1.00 34.54 541 THR A N 1
ATOM 2068 C CA . THR A 1 345 ? 126.274 81.952 109.571 1.00 33.16 541 THR A CA 1
ATOM 2069 C C . THR A 1 345 ? 125.399 81.690 108.341 1.00 36.95 541 THR A C 1
ATOM 2070 O O . THR A 1 345 ? 125.371 80.579 107.806 1.00 34.40 541 THR A O 1
ATOM 2074 N N . SER A 1 346 ? 124.694 82.733 107.915 1.00 33.56 542 SER A N 1
ATOM 2075 C CA . SER A 1 346 ? 123.710 82.682 106.836 1.00 36.74 542 SER A CA 1
ATOM 2076 C C . SER A 1 346 ? 124.159 81.909 105.596 1.00 33.55 542 SER A C 1
ATOM 2077 O O . SER A 1 346 ? 125.185 82.222 105.011 1.00 37.93 542 SER A O 1
ATOM 2080 N N . ILE A 1 347 ? 123.388 80.898 105.199 1.00 31.84 543 ILE A N 1
ATOM 2081 C CA . ILE A 1 347 ? 123.681 80.146 103.977 1.00 32.30 543 ILE A CA 1
ATOM 2082 C C . ILE A 1 347 ? 123.466 81.031 102.742 1.00 30.69 543 ILE A C 1
ATOM 2083 O O . ILE A 1 347 ? 122.395 81.597 102.556 1.00 34.08 543 ILE A O 1
ATOM 2088 N N . SER A 1 348 ? 124.497 81.154 101.913 1.00 33.58 544 SER A N 1
ATOM 2089 C CA . SER A 1 348 ? 124.458 82.036 100.745 1.00 35.64 544 SER A CA 1
ATOM 2090 C C . SER A 1 348 ? 124.445 81.239 99.453 1.00 32.92 544 SER A C 1
ATOM 2091 O O . SER A 1 348 ? 123.915 81.693 98.453 1.00 34.60 544 SER A O 1
ATOM 2094 N N . VAL A 1 349 ? 125.063 80.063 99.477 1.00 33.78 545 VAL A N 1
ATOM 2095 C CA . VAL A 1 349 ? 125.191 79.231 98.287 1.00 31.12 545 VAL A CA 1
ATOM 2096 C C . VAL A 1 349 ? 124.890 77.758 98.570 1.00 31.11 545 VAL A C 1
ATOM 2097 O O . VAL A 1 349 ? 125.240 77.225 99.623 1.00 26.82 545 VAL A O 1
ATOM 2101 N N . VAL A 1 350 ? 124.226 77.115 97.620 1.00 29.38 546 VAL A N 1
ATOM 2102 C CA . VAL A 1 350 ? 123.938 75.699 97.701 1.00 28.94 546 VAL A CA 1
ATOM 2103 C C . VAL A 1 350 ? 123.788 75.184 96.277 1.00 28.94 546 VAL A C 1
ATOM 2104 O O . VAL A 1 350 ? 123.157 75.832 95.438 1.00 29.15 546 VAL A O 1
ATOM 2108 N N . ALA A 1 351 ? 124.416 74.049 95.990 1.00 28.96 547 ALA A N 1
ATOM 2109 C CA . ALA A 1 351 ? 124.400 73.499 94.636 1.00 26.97 547 ALA A CA 1
ATOM 2110 C C . ALA A 1 351 ? 124.572 72.002 94.670 1.00 26.41 547 ALA A C 1
ATOM 2111 O O . ALA A 1 351 ? 125.355 71.477 95.445 1.00 26.92 547 ALA A O 1
ATOM 2113 N N . PHE A 1 352 ? 123.810 71.335 93.817 1.00 32.25 548 PHE A N 1
ATOM 2114 C CA . PHE A 1 352 ? 123.949 69.920 93.557 1.00 29.23 548 PHE A CA 1
ATOM 2115 C C . PHE A 1 352 ? 124.820 69.703 92.323 1.00 32.89 548 PHE A C 1
ATOM 2116 O O . PHE A 1 352 ? 124.747 70.466 91.371 1.00 31.10 548 PHE A O 1
ATOM 2124 N N . SER A 1 353 ? 125.644 68.665 92.337 1.00 32.56 549 SER A N 1
ATOM 2125 C CA . SER A 1 353 ? 126.368 68.287 91.132 1.00 32.06 549 SER A CA 1
ATOM 2126 C C . SER A 1 353 ? 125.362 67.655 90.190 1.00 31.73 549 SER A C 1
ATOM 2127 O O . SER A 1 353 ? 124.358 67.116 90.647 1.00 33.21 549 SER A O 1
ATOM 2130 N N . PRO A 1 354 ? 125.596 67.769 88.872 1.00 32.13 550 PRO A N 1
ATOM 2131 C CA . PRO A 1 354 ? 124.677 67.227 87.858 1.00 31.63 550 PRO A CA 1
ATOM 2132 C C . PRO A 1 354 ? 124.413 65.713 87.965 1.00 30.00 550 PRO A C 1
ATOM 2133 O O . PRO A 1 354 ? 123.333 65.278 87.568 1.00 27.79 550 PRO A O 1
ATOM 2137 N N . ASP A 1 355 ? 125.377 64.938 88.464 1.00 29.93 551 ASP A N 1
ATOM 2138 C CA . ASP A 1 355 ? 125.213 63.482 88.603 1.00 33.76 551 ASP A CA 1
ATOM 2139 C C . ASP A 1 355 ? 124.415 63.119 89.859 1.00 34.48 551 ASP A C 1
ATOM 2140 O O . ASP A 1 355 ? 124.048 61.969 90.052 1.00 34.80 551 ASP A O 1
ATOM 2145 N N . GLY A 1 356 ? 124.173 64.111 90.715 1.00 35.11 552 GLY A N 1
ATOM 2146 C CA . GLY A 1 356 ? 123.334 63.938 91.885 1.00 32.50 552 GLY A CA 1
ATOM 2147 C C . GLY A 1 356 ? 124.016 63.213 93.024 1.00 34.46 552 GLY A C 1
ATOM 2148 O O . GLY A 1 356 ? 123.341 62.658 93.897 1.00 36.42 552 GLY A O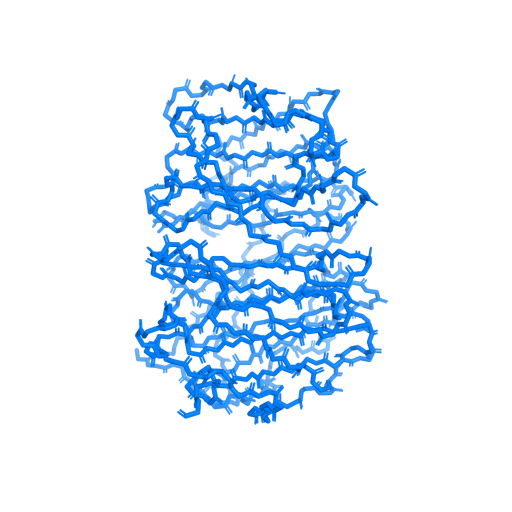 1
ATOM 2149 N N . GLN A 1 357 ? 125.347 63.225 93.023 1.00 32.33 553 GLN A N 1
ATOM 2150 C CA . GLN A 1 357 ? 126.133 62.535 94.051 1.00 32.82 553 GLN A CA 1
ATOM 2151 C C . GLN A 1 357 ? 126.704 63.500 95.059 1.00 30.43 553 GLN A C 1
ATOM 2152 O O . GLN A 1 357 ? 127.144 63.087 96.120 1.00 30.91 553 GLN A O 1
ATOM 2158 N N . LEU A 1 358 ? 126.758 64.779 94.705 1.00 30.48 554 LEU A N 1
ATOM 2159 C CA . LEU A 1 358 ? 127.359 65.768 95.594 1.00 30.06 554 LEU A CA 1
ATOM 2160 C C . LEU A 1 358 ? 126.433 66.960 95.826 1.00 32.49 554 LEU A C 1
ATOM 2161 O O . LEU A 1 358 ? 125.628 67.339 94.963 1.00 31.25 554 LEU A O 1
ATOM 2166 N N . LEU A 1 359 ? 126.565 67.538 97.013 1.00 29.46 555 LEU A N 1
ATOM 2167 C CA . LEU A 1 359 ? 125.840 68.729 97.404 1.00 27.70 555 LEU A CA 1
ATOM 2168 C C . LEU A 1 359 ? 126.839 69.617 98.103 1.00 26.31 555 LEU A C 1
ATOM 2169 O O . LEU A 1 359 ? 127.487 69.172 99.046 1.00 28.17 555 LEU A O 1
ATOM 2174 N N . ALA A 1 360 ? 126.997 70.854 97.646 1.00 23.56 556 ALA A N 1
ATOM 2175 C CA . ALA A 1 360 ? 127.886 71.777 98.346 1.00 26.37 556 ALA A CA 1
ATOM 2176 C C . ALA A 1 360 ? 127.080 72.931 98.882 1.00 25.64 556 ALA A C 1
ATOM 2177 O O . ALA A 1 360 ? 126.101 73.344 98.263 1.00 28.95 556 ALA A O 1
ATOM 2179 N N . PHE A 1 361 ? 127.476 73.460 100.029 1.00 24.81 557 PHE A N 1
ATOM 2180 C CA . PHE A 1 361 ? 126.788 74.630 100.549 1.00 30.86 557 PHE A CA 1
ATOM 2181 C C . PHE A 1 361 ? 127.728 75.468 101.389 1.00 29.69 557 PHE A C 1
ATOM 2182 O O . PHE A 1 361 ? 128.678 74.958 101.966 1.00 32.51 557 PHE A O 1
ATOM 2190 N N . GLY A 1 362 ? 127.460 76.762 101.453 1.00 28.11 558 GLY A N 1
ATOM 2191 C CA . GLY A 1 362 ? 128.352 77.652 102.156 1.00 32.01 558 GLY A CA 1
ATOM 2192 C C . GLY A 1 362 ? 127.746 78.974 102.562 1.00 32.18 558 GLY A C 1
ATOM 2193 O O . GLY A 1 362 ? 126.565 79.249 102.305 1.00 32.43 558 GLY A O 1
ATOM 2194 N N . SER A 1 363 ? 128.585 79.796 103.184 1.00 32.37 559 SER A N 1
ATOM 2195 C CA . SER A 1 363 ? 128.194 81.091 103.719 1.00 34.71 559 SER A CA 1
ATOM 2196 C C . SER A 1 363 ? 129.288 82.127 103.455 1.00 40.04 559 SER A C 1
ATOM 2197 O O . SER A 1 363 ? 130.459 81.883 103.734 1.00 39.96 559 SER A O 1
ATOM 2200 N N . GLN A 1 364 ? 128.906 83.282 102.921 1.00 40.52 560 GLN A N 1
ATOM 2201 C CA . GLN A 1 364 ? 129.881 84.312 102.577 1.00 46.38 560 GLN A CA 1
ATOM 2202 C C . GLN A 1 364 ? 130.260 85.188 103.752 1.00 45.52 560 GLN A C 1
ATOM 2203 O O . GLN A 1 364 ? 131.216 85.953 103.658 1.00 46.87 560 GLN A O 1
ATOM 2209 N N . HIS A 1 365 ? 129.499 85.096 104.841 1.00 43.14 561 HIS A N 1
ATOM 2210 C CA . HIS A 1 365 ? 129.692 85.992 105.983 1.00 50.38 561 HIS A CA 1
ATOM 2211 C C . HIS A 1 365 ? 130.763 85.470 106.916 1.00 47.20 561 HIS A C 1
ATOM 2212 O O . HIS A 1 365 ? 130.997 86.025 107.992 1.00 49.76 561 HIS A O 1
ATOM 2219 N N . LYS A 1 366 ? 131.410 84.395 106.488 1.00 45.76 562 LYS A N 1
ATOM 2220 C CA . LYS A 1 366 ? 132.486 83.799 107.251 1.00 47.17 562 LYS A CA 1
ATOM 2221 C C . LYS A 1 366 ? 133.494 83.154 106.305 1.00 48.52 562 LYS A C 1
ATOM 2222 O O . LYS A 1 366 ? 133.129 82.432 105.369 1.00 44.52 562 LYS A O 1
ATOM 2228 N N . LYS A 1 367 ? 134.767 83.440 106.551 1.00 49.27 563 LYS A N 1
ATOM 2229 C CA . LYS A 1 367 ? 135.841 82.935 105.716 1.00 49.96 563 LYS A CA 1
ATOM 2230 C C . LYS A 1 367 ? 135.851 81.409 105.724 1.00 46.47 563 LYS A C 1
ATOM 2231 O O . LYS A 1 367 ? 135.711 80.781 106.773 1.00 47.81 563 LYS A O 1
ATOM 2237 N N . ASP A 1 368 ? 135.969 80.827 104.539 1.00 42.55 564 ASP A N 1
ATOM 2238 C CA . ASP A 1 368 ? 136.120 79.386 104.393 1.00 48.06 564 ASP A CA 1
ATOM 2239 C C . ASP A 1 368 ? 134.913 78.588 104.899 1.00 45.94 564 ASP A C 1
ATOM 2240 O O . ASP A 1 368 ? 135.037 77.411 105.222 1.00 44.47 564 ASP A O 1
ATOM 2245 N N . ALA A 1 369 ? 133.747 79.215 104.957 1.00 41.47 565 ALA A N 1
ATOM 2246 C CA . ALA A 1 369 ? 132.561 78.491 105.398 1.00 42.71 565 ALA A CA 1
ATOM 2247 C C . ALA A 1 369 ? 131.908 77.791 104.218 1.00 40.37 565 ALA A C 1
ATOM 2248 O O . ALA A 1 369 ? 130.979 78.333 103.608 1.00 34.54 565 ALA A O 1
ATOM 2250 N N . LEU A 1 370 ? 132.411 76.588 103.929 1.00 36.07 566 LEU A N 1
ATOM 2251 C CA . LEU A 1 370 ? 131.936 75.726 102.851 1.00 34.39 566 LEU A CA 1
ATOM 2252 C C . LEU A 1 370 ? 131.971 74.250 103.277 1.00 36.01 566 LEU A C 1
ATOM 2253 O O . LEU A 1 370 ? 132.910 73.816 103.944 1.00 35.59 566 LEU A O 1
ATOM 2258 N N . ARG A 1 371 ? 130.946 73.485 102.911 1.00 32.59 567 ARG A N 1
ATOM 2259 C CA . ARG A 1 371 ? 130.949 72.049 103.173 1.00 30.48 567 ARG A CA 1
ATOM 2260 C C . ARG A 1 371 ? 130.533 71.275 101.944 1.00 30.55 567 ARG A C 1
ATOM 2261 O O . ARG A 1 371 ? 129.833 71.790 101.079 1.00 29.89 567 ARG A O 1
ATOM 2269 N N . LEU A 1 372 ? 130.964 70.023 101.886 1.00 29.85 568 LEU A N 1
ATOM 2270 C CA . LEU A 1 372 ? 130.651 69.139 100.784 1.00 25.89 568 LEU A CA 1
ATOM 2271 C C . LEU A 1 372 ? 129.956 67.880 101.315 1.00 29.61 568 LEU A C 1
ATOM 2272 O O . LEU A 1 372 ? 130.373 67.312 102.321 1.00 28.95 568 LEU A O 1
ATOM 2277 N N . VAL A 1 373 ? 128.901 67.447 100.638 1.00 28.76 569 VAL A N 1
ATOM 2278 C CA . VAL A 1 373 ? 128.060 66.354 101.126 1.00 28.85 569 VAL A CA 1
ATOM 2279 C C . VAL A 1 373 ? 127.916 65.262 100.070 1.00 30.86 569 VAL A C 1
ATOM 2280 O O . VAL A 1 373 ? 127.738 65.561 98.883 1.00 30.32 569 VAL A O 1
ATOM 2284 N N . HIS A 1 374 ? 127.991 64.002 100.505 1.00 28.99 570 HIS A N 1
ATOM 2285 C CA . HIS A 1 374 ? 127.702 62.863 99.648 1.00 23.83 570 HIS A CA 1
ATOM 2286 C C . HIS A 1 374 ? 126.205 62.576 99.569 1.00 30.28 570 HIS A C 1
ATOM 2287 O O . HIS A 1 374 ? 125.484 62.628 100.567 1.00 28.32 570 HIS A O 1
ATOM 2294 N N . LEU A 1 375 ? 125.740 62.241 98.377 1.00 28.31 571 LEU A N 1
ATOM 2295 C CA . LEU A 1 375 ? 124.370 61.813 98.185 1.00 28.99 571 LEU A CA 1
ATOM 2296 C C . LEU A 1 375 ? 124.383 60.413 97.563 1.00 32.50 571 LEU A C 1
ATOM 2297 O O . LEU A 1 375 ? 125.210 60.136 96.702 1.00 33.65 571 LEU A O 1
ATOM 2302 N N . PRO A 1 376 ? 123.449 59.534 97.962 1.00 33.32 572 PRO A N 1
ATOM 2303 C CA . PRO A 1 376 ? 122.269 59.775 98.815 1.00 28.22 572 PRO A CA 1
ATOM 2304 C C . PRO A 1 376 ? 122.460 59.667 100.340 1.00 30.40 572 PRO A C 1
ATOM 2305 O O . PRO A 1 376 ? 121.461 59.705 101.060 1.00 30.49 572 PRO A O 1
ATOM 2309 N N . SER A 1 377 ? 123.685 59.549 100.839 1.00 30.23 573 SER A N 1
ATOM 2310 C CA . SER A 1 377 ? 123.861 59.341 102.278 1.00 29.20 573 SER A CA 1
ATOM 2311 C C . SER A 1 377 ? 123.595 60.593 103.141 1.00 28.29 573 SER A C 1
ATOM 2312 O O . SER A 1 377 ? 123.279 60.462 104.315 1.00 25.39 573 SER A O 1
ATOM 2315 N N . CYS A 1 378 ? 123.751 61.784 102.563 1.00 26.98 574 CYS A N 1
ATOM 2316 C CA . CYS A 1 378 ? 123.653 63.061 103.283 1.00 27.10 574 CYS A CA 1
ATOM 2317 C C . CYS A 1 378 ? 124.700 63.136 104.388 1.00 28.73 574 CYS A C 1
ATOM 2318 O O . CYS A 1 378 ? 124.561 63.861 105.378 1.00 28.49 574 CYS A O 1
ATOM 2321 N N . THR A 1 379 ? 125.776 62.395 104.195 1.00 29.14 575 THR A N 1
ATOM 2322 C CA . THR A 1 379 ? 126.899 62.459 105.114 1.00 28.66 575 THR A CA 1
ATOM 2323 C C . THR A 1 379 ? 127.881 63.506 104.632 1.00 26.43 575 THR A C 1
ATOM 2324 O O . THR A 1 379 ? 128.100 63.623 103.445 1.00 27.97 575 THR A O 1
ATOM 2328 N N . VAL A 1 380 ? 128.450 64.263 105.564 1.00 25.05 576 VAL A N 1
ATOM 2329 C CA . VAL A 1 380 ? 129.363 65.358 105.275 1.00 27.28 576 VAL A CA 1
ATOM 2330 C C . VAL A 1 380 ? 130.769 64.823 105.104 1.00 33.22 576 VAL A C 1
ATOM 2331 O O . VAL A 1 380 ? 131.195 63.978 105.892 1.00 33.77 576 VAL A O 1
ATOM 2335 N N . TYR A 1 381 ? 131.492 65.294 104.090 1.00 31.21 577 TYR A N 1
ATOM 2336 C CA . TYR A 1 381 ? 132.879 64.871 103.910 1.00 33.54 577 TYR A CA 1
ATOM 2337 C C . TYR A 1 381 ? 133.777 65.437 104.998 1.00 36.46 577 TYR A C 1
ATOM 2338 O O . TYR A 1 381 ? 133.721 66.625 105.300 1.00 37.73 577 TYR A O 1
ATOM 2347 N N . ARG A 1 382 ? 134.607 64.580 105.588 1.00 39.65 578 ARG A N 1
ATOM 2348 C CA . ARG A 1 382 ? 135.449 65.007 106.705 1.00 45.72 578 ARG A CA 1
ATOM 2349 C C . ARG A 1 382 ? 136.870 65.395 106.304 1.00 41.41 578 ARG A C 1
ATOM 2350 O O . ARG A 1 382 ? 137.541 66.118 107.039 1.00 48.21 578 ARG A O 1
ATOM 2358 N N . ASN A 1 383 ? 137.326 64.947 105.138 1.00 44.99 579 ASN A N 1
ATOM 2359 C CA . ASN A 1 383 ? 138.706 65.217 104.716 1.00 48.51 579 ASN A CA 1
ATOM 2360 C C . ASN A 1 383 ? 138.870 66.492 103.872 1.00 50.37 579 ASN A C 1
ATOM 2361 O O . ASN A 1 383 ? 139.991 66.926 103.595 1.00 53.52 579 ASN A O 1
ATOM 2366 N N . TRP A 1 384 ? 137.756 67.088 103.467 1.00 47.23 580 TRP A N 1
ATOM 2367 C CA . TRP A 1 384 ? 137.791 68.315 102.679 1.00 45.79 580 TRP A CA 1
ATOM 2368 C C . TRP A 1 384 ? 136.489 69.086 102.821 1.00 47.40 580 TRP A C 1
ATOM 2369 O O . TRP A 1 384 ? 135.411 68.517 102.649 1.00 45.18 580 TRP A O 1
ATOM 2380 N N . PRO A 1 385 ? 136.584 70.397 103.067 1.00 43.33 581 PRO A N 1
ATOM 2381 C CA . PRO A 1 385 ? 137.864 71.115 103.118 1.00 47.37 581 PRO A CA 1
ATOM 2382 C C . PRO A 1 385 ? 138.608 71.023 104.452 1.00 51.38 581 PRO A C 1
ATOM 2383 O O . PRO A 1 385 ? 138.030 70.690 105.488 1.00 53.98 581 PRO A O 1
ATOM 2387 N N . THR A 1 386 ? 139.905 71.309 104.406 1.00 51.61 582 THR A N 1
ATOM 2388 C CA . THR A 1 386 ? 140.725 71.311 105.606 1.00 54.11 582 THR A CA 1
ATOM 2389 C C . THR A 1 386 ? 140.882 72.745 106.080 1.00 56.60 582 THR A C 1
ATOM 2390 O O . THR A 1 386 ? 140.460 73.676 105.397 1.00 56.24 582 THR A O 1
ATOM 2394 N N . GLU A 1 387 ? 141.489 72.939 107.243 1.00 60.37 583 GLU A N 1
ATOM 2395 C CA . GLU A 1 387 ? 141.668 74.295 107.749 1.00 65.22 583 GLU A CA 1
ATOM 2396 C C . GLU A 1 387 ? 142.747 75.022 106.954 1.00 61.22 583 GLU A C 1
ATOM 2397 O O . GLU A 1 387 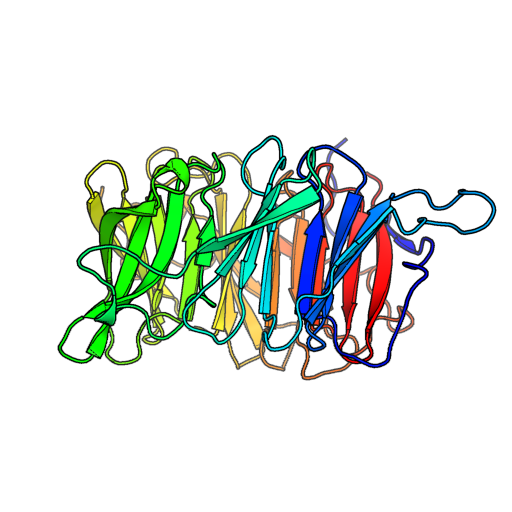? 143.016 76.197 107.186 1.00 61.76 583 GLU A O 1
ATOM 2403 N N . GLN A 1 388 ? 143.358 74.309 106.014 1.00 57.89 584 GLN A N 1
ATOM 2404 C CA . GLN A 1 388 ? 144.367 74.893 105.152 1.00 57.43 584 GLN A CA 1
ATOM 2405 C C . GLN A 1 388 ? 143.771 75.339 103.825 1.00 56.29 584 GLN A C 1
ATOM 2406 O O . GLN A 1 388 ? 144.277 76.266 103.202 1.00 59.47 584 GLN A O 1
ATOM 2412 N N . THR A 1 389 ? 142.704 74.671 103.396 1.00 52.83 585 THR A N 1
ATOM 2413 C CA . THR A 1 389 ? 142.122 74.910 102.075 1.00 52.63 585 THR A CA 1
ATOM 2414 C C . THR A 1 389 ? 141.752 76.367 101.895 1.00 50.38 585 THR A C 1
ATOM 2415 O O . THR A 1 389 ? 140.963 76.901 102.663 1.00 50.79 585 THR A O 1
ATOM 2419 N N . PRO A 1 390 ? 142.338 77.024 100.884 1.00 52.95 586 PRO A N 1
ATOM 2420 C CA . PRO A 1 390 ? 142.016 78.428 100.626 1.00 50.93 586 PRO A CA 1
ATOM 2421 C C . PRO A 1 390 ? 140.672 78.563 99.896 1.00 52.52 586 PRO A C 1
ATOM 2422 O O . PRO A 1 390 ? 140.441 77.933 98.852 1.00 47.53 586 PRO A O 1
ATOM 2426 N N . LEU A 1 391 ? 139.780 79.364 100.468 1.00 46.00 587 LEU A N 1
ATOM 2427 C CA . LEU A 1 391 ? 138.473 79.583 99.877 1.00 46.50 587 LEU A CA 1
ATOM 2428 C C . LEU A 1 391 ? 138.129 81.053 99.995 1.00 43.04 587 LEU A C 1
ATOM 2429 O O . LEU A 1 391 ? 137.758 81.693 99.018 1.00 45.32 587 LEU A O 1
ATOM 2434 N N . GLY A 1 392 ? 138.284 81.587 101.200 1.00 47.56 588 GLY A N 1
ATOM 2435 C CA . GLY A 1 392 ? 137.949 82.969 101.481 1.00 43.62 588 GLY A CA 1
ATOM 2436 C C . GLY A 1 392 ? 136.490 83.090 101.880 1.00 47.56 588 GLY A C 1
ATOM 2437 O O . GLY A 1 392 ? 135.920 82.180 102.484 1.00 44.76 588 GLY A O 1
ATOM 2438 N N . ARG A 1 393 ? 135.895 84.231 101.552 1.00 47.42 589 ARG A N 1
ATOM 2439 C CA . ARG A 1 393 ? 134.471 84.446 101.727 1.00 43.90 589 ARG A CA 1
ATOM 2440 C C . ARG A 1 393 ? 133.759 84.043 100.439 1.00 42.66 589 ARG A C 1
ATOM 2441 O O . ARG A 1 393 ? 133.688 84.825 99.500 1.00 43.53 589 ARG A O 1
ATOM 2449 N N . VAL A 1 394 ? 133.248 82.813 100.411 1.00 39.11 590 VAL A N 1
ATOM 2450 C CA . VAL A 1 394 ? 132.663 82.212 99.219 1.00 37.41 590 VAL A CA 1
ATOM 2451 C C . VAL A 1 394 ? 131.348 82.877 98.817 1.00 41.83 590 VAL A C 1
ATOM 2452 O O . VAL A 1 394 ? 130.455 83.035 99.642 1.00 43.14 590 VAL A O 1
ATOM 2456 N N . THR A 1 395 ? 131.245 83.261 97.547 1.00 39.29 591 THR A N 1
ATOM 2457 C CA . THR A 1 395 ? 130.089 83.976 97.024 1.00 36.98 591 THR A CA 1
ATOM 2458 C C . THR A 1 395 ? 129.488 83.225 95.835 1.00 39.39 591 THR A C 1
ATOM 2459 O O . THR A 1 395 ? 128.404 83.556 95.377 1.00 38.82 591 THR A O 1
ATOM 2463 N N . ALA A 1 396 ? 130.195 82.216 95.332 1.00 38.32 592 ALA A N 1
ATOM 2464 C CA . ALA A 1 396 ? 129.697 81.433 94.205 1.00 33.74 592 ALA A CA 1
ATOM 2465 C C . ALA A 1 396 ? 130.375 80.078 94.123 1.00 36.52 592 ALA A C 1
ATOM 2466 O O . ALA A 1 396 ? 131.545 79.932 94.497 1.00 38.86 592 ALA A O 1
ATOM 2468 N N . ILE A 1 397 ? 129.626 79.086 93.646 1.00 35.43 593 ILE A N 1
ATOM 2469 C CA . ILE A 1 397 ? 130.120 77.726 93.472 1.00 34.79 593 ILE A CA 1
ATOM 2470 C C . ILE A 1 397 ? 129.410 77.093 92.294 1.00 35.97 593 ILE A C 1
ATOM 2471 O O . ILE A 1 397 ? 128.246 77.400 92.029 1.00 39.10 593 ILE A O 1
ATOM 2476 N N . ALA A 1 398 ? 130.104 76.199 91.600 1.00 32.98 594 ALA A N 1
ATOM 2477 C CA . ALA A 1 398 ? 129.507 75.447 90.515 1.00 28.82 594 ALA A CA 1
ATOM 2478 C C . ALA A 1 398 ? 130.269 74.148 90.295 1.00 34.62 594 ALA A C 1
ATOM 2479 O O . ALA A 1 398 ? 131.464 74.050 90.599 1.00 34.35 594 ALA A O 1
ATOM 2481 N N . PHE A 1 399 ? 129.557 73.153 89.782 1.00 33.63 595 PHE A N 1
ATOM 2482 C CA . PHE A 1 399 ? 130.134 71.888 89.377 1.00 32.93 595 PHE A CA 1
ATOM 2483 C C . PHE A 1 399 ? 130.119 71.785 87.863 1.00 34.88 595 PHE A C 1
ATOM 2484 O O . PHE A 1 399 ? 129.159 72.210 87.216 1.00 34.15 595 PHE A O 1
ATOM 2492 N N . SER A 1 400 ? 131.155 71.177 87.299 1.00 33.89 596 SER A N 1
ATOM 2493 C CA . SER A 1 400 ? 131.202 70.933 85.860 1.00 37.34 596 SER A CA 1
ATOM 2494 C C . SER A 1 400 ? 130.116 69.957 85.411 1.00 37.89 596 SER A C 1
ATOM 2495 O O . SER A 1 400 ? 129.516 69.244 86.228 1.00 36.87 596 SER A O 1
ATOM 2498 N N . SER A 1 401 ? 129.871 69.920 84.106 1.00 31.45 597 SER A N 1
ATOM 2499 C CA . SER A 1 401 ? 128.842 69.053 83.543 1.00 37.81 597 SER A CA 1
ATOM 2500 C C . SER A 1 401 ? 129.062 67.561 83.830 1.00 38.54 597 SER A C 1
ATOM 2501 O O . SER A 1 401 ? 128.121 66.766 83.739 1.00 39.50 597 SER A O 1
ATOM 2504 N N . LYS A 1 402 ? 130.295 67.191 84.162 1.00 36.24 598 LYS A N 1
ATOM 2505 C CA . LYS A 1 402 ? 130.638 65.807 84.490 1.00 41.86 598 LYS A CA 1
ATOM 2506 C C . LYS A 1 402 ? 130.936 65.607 85.984 1.00 40.01 598 LYS A C 1
ATOM 2507 O O . LYS A 1 402 ? 131.417 64.554 86.387 1.00 39.60 598 LYS A O 1
ATOM 2513 N N . SER A 1 403 ? 130.682 66.630 86.794 1.00 39.59 599 SER A N 1
ATOM 2514 C CA . SER A 1 403 ? 130.761 66.507 88.250 1.00 38.17 599 SER A CA 1
ATOM 2515 C C . SER A 1 403 ? 132.148 66.161 88.766 1.00 40.20 599 SER A C 1
ATOM 2516 O O . SER A 1 403 ? 132.276 65.508 89.800 1.00 40.97 599 SER A O 1
ATOM 2519 N N . ASP A 1 404 ? 133.181 66.600 88.058 1.00 38.58 600 ASP A N 1
ATOM 2520 C CA . ASP A 1 404 ? 134.546 66.255 88.436 1.00 42.95 600 ASP A CA 1
ATOM 2521 C C . ASP A 1 404 ? 135.379 67.495 88.717 1.00 43.56 600 ASP A C 1
ATOM 2522 O O . ASP A 1 404 ? 136.558 67.406 89.069 1.00 42.34 600 ASP A O 1
ATOM 2527 N N . VAL A 1 405 ? 134.759 68.653 88.546 1.00 38.48 601 VAL A N 1
ATOM 2528 C CA . VAL A 1 405 ? 135.393 69.903 88.922 1.00 41.45 601 VAL A CA 1
ATOM 2529 C C . VAL A 1 405 ? 134.452 70.747 89.787 1.00 40.15 601 VAL A C 1
ATOM 2530 O O . VAL A 1 405 ? 133.274 70.894 89.482 1.00 35.67 601 VAL A O 1
ATOM 2534 N N . LEU A 1 406 ? 134.989 71.302 90.863 1.00 40.37 602 LEU A N 1
ATOM 2535 C CA . LEU A 1 406 ? 134.246 72.219 91.700 1.00 39.79 602 LEU A CA 1
ATOM 2536 C C . LEU A 1 406 ? 134.909 73.589 91.628 1.00 38.37 602 LEU A C 1
ATOM 2537 O O . LEU A 1 406 ? 136.066 73.735 92.014 1.00 39.08 602 LEU A O 1
ATOM 2542 N N . ALA A 1 407 ? 134.192 74.582 91.108 1.00 36.20 603 ALA A N 1
ATOM 2543 C CA . ALA A 1 407 ? 134.696 75.955 91.079 1.00 35.39 603 ALA A CA 1
ATOM 2544 C C . ALA A 1 407 ? 134.147 76.754 92.262 1.00 38.22 603 ALA A C 1
ATOM 2545 O O . ALA A 1 407 ? 132.976 76.621 92.611 1.00 39.20 603 ALA A O 1
ATOM 2547 N N . VAL A 1 408 ? 135.001 77.576 92.869 1.00 35.62 604 VAL A N 1
ATOM 2548 C CA . VAL A 1 408 ? 134.665 78.342 94.059 1.00 35.06 604 VAL A CA 1
ATOM 2549 C C . VAL A 1 408 ? 135.137 79.792 93.939 1.00 43.43 604 VAL A C 1
ATOM 2550 O O . VAL A 1 408 ? 136.347 80.051 93.957 1.00 46.05 604 VAL A O 1
ATOM 2554 N N . GLY A 1 409 ? 134.197 80.732 93.818 1.00 38.96 605 GLY A N 1
ATOM 2555 C CA . GLY A 1 409 ? 134.518 82.147 93.739 1.00 34.88 605 GLY A CA 1
ATOM 2556 C C . GLY A 1 409 ? 134.319 82.865 95.059 1.00 36.69 605 GLY A C 1
ATOM 2557 O O . GLY A 1 409 ? 133.447 82.497 95.834 1.00 40.59 605 GLY A O 1
ATOM 2558 N N . ASN A 1 410 ? 135.130 83.878 95.339 1.00 38.66 606 ASN A N 1
ATOM 2559 C CA . ASN A 1 410 ? 134.990 84.622 96.590 1.00 41.20 606 ASN A CA 1
ATOM 2560 C C . ASN A 1 410 ? 134.802 86.121 96.355 1.00 44.26 606 ASN A C 1
ATOM 2561 O O . ASN A 1 410 ? 134.715 86.570 95.209 1.00 44.85 606 ASN A O 1
ATOM 2566 N N . ASP A 1 411 ? 134.738 86.896 97.433 1.00 45.46 607 ASP A N 1
ATOM 2567 C CA . ASP A 1 411 ? 134.383 88.308 97.299 1.00 49.39 607 ASP A CA 1
ATOM 2568 C C . ASP A 1 411 ? 135.586 89.214 96.971 1.00 55.65 607 ASP A C 1
ATOM 2569 O O . ASP A 1 411 ? 135.434 90.431 96.835 1.00 55.78 607 ASP A O 1
ATOM 2574 N N . VAL A 1 412 ? 136.769 88.623 96.815 1.00 53.62 608 VAL A N 1
ATOM 2575 C CA . VAL A 1 412 ? 137.922 89.388 96.353 1.00 56.97 608 VAL A CA 1
ATOM 2576 C C . VAL A 1 412 ? 138.256 89.031 94.912 1.00 57.65 608 VAL A C 1
ATOM 2577 O O . VAL A 1 412 ? 139.303 89.415 94.398 1.00 63.97 608 VAL A O 1
ATOM 2581 N N . GLY A 1 413 ? 137.355 88.299 94.266 1.00 55.94 609 GLY A N 1
ATOM 2582 C CA . GLY A 1 413 ? 137.430 88.081 92.831 1.00 54.93 609 GLY A CA 1
ATOM 2583 C C . GLY A 1 413 ? 138.201 86.852 92.380 1.00 54.16 609 GLY A C 1
ATOM 2584 O O . GLY A 1 413 ? 138.382 86.649 91.174 1.00 47.50 609 GLY A O 1
ATOM 2585 N N . ARG A 1 414 ? 138.651 86.038 93.337 1.00 53.08 610 ARG A N 1
ATOM 2586 C CA . ARG A 1 414 ? 139.352 84.789 93.025 1.00 50.03 610 ARG A CA 1
ATOM 2587 C C . ARG A 1 414 ? 138.396 83.654 92.669 1.00 45.94 610 ARG A C 1
ATOM 2588 O O . ARG A 1 414 ? 137.385 83.441 93.336 1.00 45.86 610 ARG A O 1
ATOM 2596 N N . VAL A 1 415 ? 138.734 82.923 91.618 1.00 42.23 611 VAL A N 1
ATOM 2597 C CA . VAL A 1 415 ? 138.032 81.704 91.277 1.00 37.74 611 VAL A CA 1
ATOM 2598 C C . VAL A 1 415 ? 138.998 80.550 91.351 1.00 43.77 611 VAL A C 1
ATOM 2599 O O . VAL A 1 415 ? 139.900 80.447 90.526 1.00 46.65 611 VAL A O 1
ATOM 2603 N N . ARG A 1 416 ? 138.826 79.693 92.350 1.00 40.75 612 ARG A N 1
ATOM 2604 C CA . ARG A 1 416 ? 139.707 78.546 92.514 1.00 40.41 612 ARG A CA 1
ATOM 2605 C C . ARG A 1 416 ? 138.990 77.265 92.070 1.00 42.42 612 ARG A C 1
ATOM 2606 O O . ARG A 1 416 ? 137.762 77.204 92.076 1.00 41.00 612 ARG A O 1
ATOM 2614 N N . LEU A 1 417 ? 139.762 76.252 91.682 1.00 41.09 613 LEU A N 1
ATOM 2615 C CA . LEU A 1 417 ? 139.224 75.023 91.107 1.00 37.82 613 LEU A CA 1
ATOM 2616 C C . LEU A 1 417 ? 139.768 73.774 91.807 1.00 44.06 613 LEU A C 1
ATOM 2617 O O . LEU A 1 417 ? 140.912 73.762 92.252 1.00 42.08 613 LEU A O 1
ATOM 2622 N N . TRP A 1 418 ? 138.940 72.732 91.907 1.00 42.13 614 TRP A N 1
ATOM 2623 C CA . TRP A 1 418 ? 139.343 71.464 92.505 1.00 38.62 614 TRP A CA 1
ATOM 2624 C C . TRP A 1 418 ? 138.869 70.317 91.637 1.00 41.70 614 TRP A C 1
ATOM 2625 O O . TRP A 1 418 ? 137.740 70.328 91.153 1.00 39.87 614 TRP A O 1
ATOM 2636 N N . GLU A 1 419 ? 139.737 69.333 91.432 1.00 44.68 615 GLU A N 1
ATOM 2637 C CA . GLU A 1 419 ? 139.365 68.154 90.665 1.00 44.87 615 GLU A CA 1
ATOM 2638 C C . GLU A 1 419 ? 138.805 67.100 91.605 1.00 42.31 615 GLU A C 1
ATOM 2639 O O . GLU A 1 419 ? 139.281 66.940 92.729 1.00 40.76 615 GLU A O 1
ATOM 2645 N N . ILE A 1 420 ? 137.780 66.406 91.127 1.00 41.08 616 ILE A N 1
ATOM 2646 C CA . ILE A 1 420 ? 137.059 65.404 91.894 1.00 46.29 616 ILE A CA 1
ATOM 2647 C C . ILE A 1 420 ? 137.180 64.041 91.236 1.00 44.99 616 ILE A C 1
ATOM 2648 O O . ILE A 1 420 ? 136.689 63.844 90.125 1.00 44.57 616 ILE A O 1
ATOM 2653 N N . ARG A 1 421 ? 137.823 63.101 91.918 1.00 47.73 617 ARG A N 1
ATOM 2654 C CA . ARG A 1 421 ? 137.986 61.752 91.373 1.00 54.93 617 ARG A CA 1
ATOM 2655 C C . ARG A 1 421 ? 137.234 60.689 92.178 1.00 55.73 617 ARG A C 1
ATOM 2656 O O . ARG A 1 421 ? 137.228 60.708 93.415 1.00 53.28 617 ARG A O 1
ATOM 2664 N N . GLY A 1 422 ? 136.609 59.756 91.469 1.00 54.21 618 GLY A N 1
ATOM 2665 C CA . GLY A 1 422 ? 135.907 58.660 92.113 1.00 51.56 618 GLY A CA 1
ATOM 2666 C C . GLY A 1 422 ? 136.866 57.661 92.743 1.00 62.72 618 GLY A C 1
ATOM 2667 O O . GLY A 1 422 ? 137.585 56.938 92.046 1.00 59.22 618 GLY A O 1
#

Sequence (340 aa):
RKLRPETIDIQRTRDIPDTHKAAISSLAFHPRYPILLSSSTSSIMYLHKLDASAYPTPNPLLTSVHVKRTDLRRAAFVGPDGGEIIFAGRRRYFHCWNLSSGLVKKVSKIQGHQKEQRTMERFRVSPCGRYMALVASDKKGGGMLNIINVGTMQWIAQARIDGRHGVADFAWWSDGNGLTIAGRDGQVTEWSMITRRTVGIWRDEGTVMALGGRNGPAELGGDRWVAIGSNSGILNVYDRNDLIEIRIKKYPTPTRVFEQLTTSISVVAFSPDGQLLAFGSQHKKDALRLVHLPSCTVYRNWPTEQTPLGRVTAIAFSSKSDVLAVGNDVGRVRLWEIRG

Secondary structure (DSSP, 8-state):
----SS--EEEE-PPPS---SSPEEEEEE-SSSSEEEEEETTSEEEEEE--TT-SSSSS-EEEEEE-TT----EEEEETTTT-EEEEE-SSS-EEEEETTT--EEEE---TT-GGG-S-S-SEEE-TTSSEEEEEEE-TTS-EEEEEEETTTTEEEEEEE--STT-EEEEEE-TTSSEEEEEETTSEEEEEETTTTEEEEEEE-----EEEE-SS--GGGTS-SEEEEE-TTS-EEEEEGGGGB---B-SSPPPSEEE-S--S---EEEE-TTSSEEEEEETTSTTEEEEEETTTTEEPSSSS-TT----SEEEEEE-TTS-EEEEEETTS-EEEEEEE-

Solvent-accessible surface area: 15848 Å² total; per-residue (Å²): 249,142,19,179,60,83,80,8,70,14,104,89,21,114,16,4,52,59,67,122,143,23,23,12,33,17,18,24,20,5,48,133,104,83,25,0,2,4,1,5,63,38,11,48,2,43,9,1,83,30,49,44,103,17,210,112,60,41,2,41,75,93,53,59,26,89,36,139,208,21,25,5,79,55,4,27,24,20,13,87,89,0,38,67,0,2,9,5,3,139,87,112,28,2,15,20,13,43,51,114,74,50,91,60,122,125,24,34,152,0,134,71,35,69,178,30,3,187,24,4,38,50,3,74,25,2,58,47,6,141,35,1,0,1,29,4,44,33,187,205,47,23,6,1,0,0,0,0,40,28,71,90,32,82,88,54,5,41,0,145,15,83,27,208,124,9,1,15,12,2,17,18,5,66,65,12,56,0,0,0,0,5,3,121,51,20,48,2,7,0,5,7,12,127,65,122,151,50,38,12,65,2,92,25,134,45,40,30,10,15,25,8,14,172,112,11,9,91,94,0,1,20,5,66,5,0,0,5,0,35,112,64,0,62,0,12,0,1,20,0,67,61,0,37,125,114,185,16,69,138,163,6,103,16,71,72,50,0,122,72,11,108,37,20,2,25,18,19,20,23,3,84,58,11,35,0,0,0,0,0,0,69,113,92,113,62,6,0,65,0,0,11,2,84,49,2,52,16,6,181,61,13,28,60,180,149,14,52,3,25,100,0,26,6,17,11,14,10,39,158,6,48,20,0,0,2,0,4,47,46,3,74,5,31,2,5,54,11,124,83

B-factor: mean 39.91, std 13.13, range [15.98, 92.49]